Protein 5XBU (pdb70)

Nearest PDB structures (foldseek):
  5xc9-assembly1_A  TM=1.004E+00  e=2.467E-42  Pomacea maculata
  5xca-assembly1_A  TM=1.005E+00  e=3.486E-41  Pomacea maculata
  1wc2-assembly1_A  TM=9.220E-01  e=8.526E-22  Mytilus edulis
  3x2p-assembly1_A  TM=7.263E-01  e=2.695E-06  Phanerodontia chrysosporium
  3x2l-assembly1_A  TM=6.653E-01  e=7.635E-07  Phanerodontia chrysosporium

Structure (mmCIF, N/CA/C/O backbone):
data_5XBU
#
_entry.id   5XBU
#
_cell.length_a   34.176
_cell.length_b   46.637
_cell.length_c   92.193
_cell.angle_alpha   90.00
_cell.angle_beta   90.00
_cell.angle_gamma   90.00
#
_symmetry.space_group_name_H-M   'P 21 21 21'
#
loop_
_entity.id
_entity.type
_entity.pdbx_description
1 polymer Endo-beta-1,4-glucanase
2 water water
#
loop_
_atom_site.group_PDB
_atom_site.id
_atom_site.type_symbol
_atom_site.label_atom_id
_atom_site.label_alt_id
_atom_site.label_comp_id
_atom_site.label_asym_id
_atom_site.label_entity_id
_atom_site.label_seq_id
_atom_site.pdbx_PDB_ins_code
_atom_site.Cartn_x
_atom_site.Cartn_y
_atom_site.Cartn_z
_atom_site.occupancy
_atom_site.B_iso_or_equiv
_atom_site.auth_seq_id
_atom_site.auth_comp_id
_atom_site.auth_asym_id
_atom_site.auth_atom_id
_atom_site.pdbx_PDB_model_num
ATOM 1 N N A ARG A 1 5 ? 6.666 24.985 24.039 0.64 26.40 0 ARG A N 1
ATOM 2 N N B ARG A 1 5 ? 6.355 25.186 23.755 0.36 24.44 0 ARG A N 1
ATOM 3 C CA A ARG A 1 5 ? 7.305 24.504 22.816 0.64 25.88 0 ARG A CA 1
ATOM 4 C CA B ARG A 1 5 ? 7.332 24.500 22.914 0.36 24.06 0 ARG A CA 1
ATOM 5 C C A ARG A 1 5 ? 7.911 23.112 2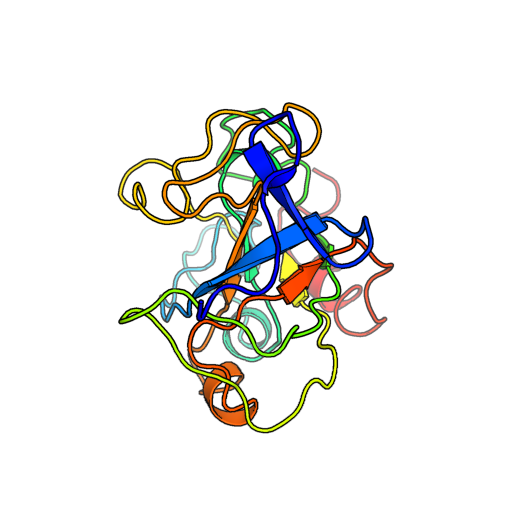3.032 0.64 23.02 0 ARG A C 1
ATOM 6 C C B ARG A 1 5 ? 7.729 23.132 23.469 0.36 22.10 0 ARG A C 1
ATOM 7 O O A ARG A 1 5 ? 9.116 22.957 23.235 0.64 23.34 0 ARG A O 1
ATOM 8 O O B ARG A 1 5 ? 8.617 23.014 24.318 0.36 22.32 0 ARG A O 1
ATOM 23 N N . ALA A 1 6 ? 7.056 22.088 22.993 1.00 20.02 1 ALA A N 1
ATOM 24 C CA . ALA A 1 6 ? 7.503 20.731 23.271 1.00 17.08 1 ALA A CA 1
ATOM 25 C C . ALA A 1 6 ? 8.265 20.137 22.105 1.00 13.82 1 ALA A C 1
ATOM 26 O O . ALA A 1 6 ? 9.152 19.306 22.330 1.00 13.69 1 ALA A O 1
ATOM 28 N N . GLN A 1 7 ? 7.916 20.521 20.872 1.00 12.46 2 GLN A N 1
ATOM 29 C CA . GLN A 1 7 ? 8.643 20.082 19.694 1.00 12.16 2 GLN A CA 1
ATOM 30 C C . GLN A 1 7 ? 9.873 20.963 19.530 1.00 12.53 2 GLN A C 1
ATOM 31 O O . GLN A 1 7 ? 9.767 22.186 19.434 1.00 14.30 2 GLN A O 1
ATOM 37 N N . LEU A 1 8 ? 11.039 20.345 19.546 1.00 11.87 3 LEU A N 1
ATOM 38 C CA . LEU A 1 8 ? 12.296 21.060 19.518 1.00 11.97 3 LEU A CA 1
A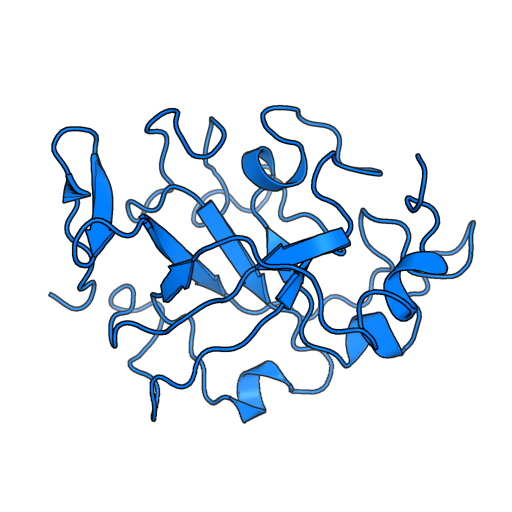TOM 39 C C . LEU A 1 8 ? 12.867 21.207 18.122 1.00 11.38 3 LEU A C 1
ATOM 40 O O . LEU A 1 8 ? 13.802 21.989 17.932 1.00 13.01 3 LEU A O 1
ATOM 45 N N . CYS A 1 9 ? 12.349 20.471 17.142 1.00 10.25 4 CYS A N 1
ATOM 46 C CA . CYS A 1 9 ? 12.765 20.640 15.757 1.00 10.45 4 CYS A CA 1
ATOM 47 C C . CYS A 1 9 ? 11.962 21.774 15.128 1.00 11.49 4 CYS A C 1
ATOM 48 O O . CYS A 1 9 ? 10.751 21.648 14.933 1.00 13.20 4 CYS A O 1
ATOM 51 N N A GLN A 1 10 ? 12.631 22.841 14.762 0.48 12.51 5 GLN A N 1
ATOM 52 N N B GLN A 1 10 ? 12.635 22.842 14.730 0.52 12.15 5 GLN A N 1
ATOM 53 C CA A GLN A 1 10 ? 11.830 23.921 14.195 0.48 13.25 5 GLN A CA 1
ATOM 54 C CA B GLN A 1 10 ? 11.975 24.019 14.150 0.52 12.47 5 GLN A CA 1
ATOM 55 C C A GLN A 1 10 ? 11.608 23.741 12.699 0.48 12.39 5 GLN A C 1
ATOM 56 C C B GLN A 1 10 ? 11.644 23.789 12.675 0.52 12.02 5 GLN A C 1
ATOM 57 O O A GLN A 1 10 ? 12.480 23.234 11.984 0.48 12.43 5 GLN A O 1
ATOM 58 O O B GLN A 1 10 ? 12.486 23.287 11.928 0.52 12.07 5 GLN A O 1
ATOM 69 N N . PRO A 1 11 ? 10.439 24.157 12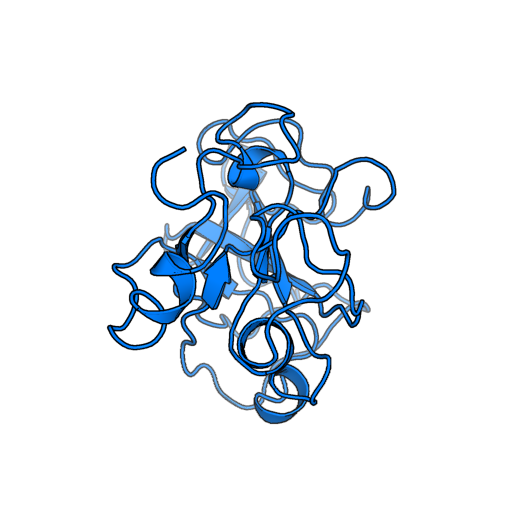.215 1.00 12.38 6 PRO A N 1
ATOM 70 C CA . PRO A 1 11 ? 10.175 24.101 10.782 1.00 13.12 6 PRO A CA 1
ATOM 71 C C . PRO A 1 11 ? 11.113 25.025 10.023 1.00 12.90 6 PRO A C 1
ATOM 72 O O . PRO A 1 11 ? 11.302 26.187 10.391 1.00 13.72 6 PRO A O 1
ATOM 76 N N . ASP A 1 12 ? 11.653 24.517 8.918 1.00 12.41 7 ASP A N 1
ATOM 77 C CA . ASP A 1 12 ? 12.428 25.330 7.998 1.00 12.97 7 ASP A CA 1
ATOM 78 C C . ASP A 1 12 ? 11.493 26.141 7.101 1.00 13.47 7 ASP A C 1
ATOM 79 O O . ASP A 1 12 ? 10.271 26.123 7.264 1.00 14.42 7 ASP A O 1
ATOM 84 N N . ALA A 1 13 ? 12.068 26.840 6.120 1.00 14.78 8 ALA A N 1
ATOM 85 C CA . ALA A 1 13 ? 11.273 27.685 5.229 1.00 16.32 8 ALA A CA 1
ATOM 86 C C . ALA A 1 13 ? 10.263 26.891 4.423 1.00 16.71 8 ALA A C 1
ATOM 87 O O . ALA A 1 13 ? 9.277 27.453 3.937 1.00 18.65 8 ALA A O 1
ATOM 89 N N . HIS A 1 14 ? 10.491 25.591 4.272 1.00 15.46 9 HIS A N 1
ATOM 90 C CA . HIS A 1 14 ? 9.624 24.713 3.498 1.00 16.05 9 HIS A CA 1
ATOM 91 C C . HIS A 1 14 ? 8.699 23.906 4.385 1.00 14.37 9 HIS A C 1
ATOM 92 O O . HIS A 1 14 ? 8.005 23.022 3.890 1.00 14.90 9 HIS A O 1
ATOM 99 N N . GLY A 1 15 ? 8.699 24.184 5.694 1.00 13.20 10 GLY A N 1
ATOM 100 C CA . GLY A 1 15 ? 7.843 23.513 6.638 1.00 12.64 10 GLY A CA 1
ATOM 101 C C . GLY A 1 15 ? 8.396 22.243 7.244 1.00 11.20 10 GLY A C 1
ATOM 102 O O . GLY A 1 15 ? 7.715 21.629 8.062 1.00 11.87 10 GLY A O 1
ATOM 103 N N . VAL A 1 16 ? 9.602 21.842 6.885 1.00 10.33 11 VAL A N 1
ATOM 104 C CA . VAL A 1 16 ? 10.159 20.574 7.347 1.00 9.54 11 VAL A CA 1
ATOM 105 C C . VAL A 1 16 ? 10.867 20.819 8.680 1.00 9.20 11 VAL A C 1
ATOM 106 O O . VAL A 1 16 ? 11.781 21.643 8.768 1.00 9.74 11 VAL A O 1
ATOM 110 N N . ARG A 1 17 ? 10.476 20.076 9.709 1.00 9.04 12 ARG A N 1
ATOM 111 C CA . ARG A 1 17 ? 11.117 20.230 11.007 1.00 9.25 12 ARG A CA 1
ATOM 112 C C . ARG A 1 17 ? 12.505 19.614 11.002 1.00 9.27 12 ARG A C 1
ATOM 113 O O . ARG A 1 17 ? 12.694 18.464 10.572 1.00 9.48 12 ARG A O 1
ATOM 121 N N . ARG A 1 18 ? 13.476 20.396 11.478 1.00 9.37 13 ARG A N 1
ATOM 122 C CA . ARG A 1 18 ? 14.876 20.009 11.493 1.00 9.97 13 ARG A CA 1
ATOM 123 C C . ARG A 1 18 ? 15.498 20.386 12.823 1.00 10.01 13 ARG A C 1
ATOM 124 O O . ARG A 1 18 ? 14.979 21.224 13.554 1.00 10.99 13 ARG A O 1
ATOM 132 N N . PHE A 1 19 ? 16.660 19.807 13.100 1.00 10.39 14 PHE A N 1
ATOM 133 C CA . PHE A 1 19 ? 17.346 20.035 14.372 1.00 11.35 14 PHE A CA 1
ATOM 134 C C . PHE A 1 19 ? 18.826 20.049 14.067 1.00 13.70 14 PHE A C 1
ATOM 135 O O . PHE A 1 19 ? 19.369 19.020 13.673 1.00 14.26 14 PHE A O 1
ATOM 143 N N A ASN A 1 20 ? 19.409 21.247 14.200 0.34 14.48 15 ASN A N 1
ATOM 144 N N B ASN A 1 20 ? 19.521 21.160 14.302 0.66 15.73 15 ASN A N 1
ATOM 145 C CA A ASN A 1 20 ? 20.717 21.631 13.667 0.34 15.10 15 ASN A CA 1
ATOM 146 C CA B ASN A 1 20 ? 20.984 21.150 14.148 0.66 17.45 15 ASN A CA 1
ATOM 147 C C A ASN A 1 20 ? 20.937 21.134 12.244 0.34 14.90 15 ASN A C 1
ATOM 148 C C B ASN A 1 20 ? 21.413 20.591 12.787 0.66 17.28 15 ASN A C 1
ATOM 149 O O A ASN A 1 20 ? 21.988 20.586 11.913 0.34 15.43 15 ASN A O 1
ATOM 150 O O B ASN A 1 20 ? 22.362 19.813 12.676 0.66 18.08 15 ASN A O 1
ATOM 159 N N A GLY A 1 21 ? 19.929 21.340 11.394 0.34 14.22 16 GLY A N 1
ATOM 160 N N B GLY A 1 21 ? 20.685 20.973 11.741 0.66 16.39 16 GLY A N 1
ATOM 161 C CA A GLY A 1 21 ? 19.989 20.946 10.008 0.34 13.52 16 GLY A CA 1
ATOM 162 C CA B GLY A 1 21 ? 21.013 20.595 10.376 0.66 15.78 16 GLY A CA 1
ATOM 163 C C A GLY A 1 21 ? 19.572 19.511 9.752 0.34 12.94 16 GLY A C 1
ATOM 164 C C B GLY A 1 21 ? 20.456 19.269 9.917 0.66 15.20 16 GLY A C 1
ATOM 165 O O A GLY A 1 21 ? 19.114 19.203 8.645 0.34 13.04 16 GLY A O 1
ATOM 166 O O B GLY A 1 21 ? 20.571 18.949 8.723 0.66 15.86 16 GLY A O 1
ATOM 167 N N A ARG A 1 22 ? 19.740 18.623 10.744 0.34 12.38 17 ARG A N 1
ATOM 168 N N B ARG A 1 22 ? 19.827 18.507 10.812 0.66 14.13 17 ARG A N 1
ATOM 169 C CA A ARG A 1 22 ? 19.375 17.218 10.571 0.34 12.19 17 ARG A CA 1
ATOM 170 C CA B ARG A 1 22 ? 19.387 17.149 10.549 0.66 13.25 17 ARG A CA 1
ATOM 171 C C A ARG A 1 22 ? 17.855 17.104 10.469 0.34 10.94 17 ARG A C 1
ATOM 172 C C B ARG A 1 22 ? 17.868 17.079 10.470 0.66 11.18 17 ARG A C 1
ATOM 173 O O A ARG A 1 22 ? 17.138 17.820 11.171 0.34 10.97 17 ARG A O 1
ATOM 174 O O B ARG A 1 22 ? 17.168 17.796 11.184 0.66 11.13 17 ARG A O 1
ATOM 189 N N . PRO A 1 23 ? 17.322 16.229 9.610 1.00 10.13 18 PRO A N 1
ATOM 190 C CA . PRO A 1 23 ? 15.871 16.099 9.541 1.00 9.48 18 PRO A CA 1
ATOM 191 C C . PRO A 1 23 ? 15.337 15.367 10.766 1.00 8.71 18 PRO A C 1
ATOM 192 O O . PRO A 1 23 ? 15.944 14.417 11.262 1.00 9.14 18 PRO A O 1
ATOM 196 N N . CYS A 1 24 ? 14.170 15.812 11.222 1.00 8.91 19 CYS A N 1
ATOM 197 C CA . CYS A 1 24 ? 13.489 15.133 12.300 1.00 9.01 19 CYS A CA 1
ATOM 198 C C . CYS A 1 24 ? 12.407 14.189 11.795 1.00 8.75 19 CYS A C 1
ATOM 199 O O . CYS A 1 24 ? 11.899 14.316 10.682 1.00 9.32 19 CYS A O 1
ATOM 202 N N . ALA A 1 25 ? 12.047 13.259 12.664 1.00 8.73 20 ALA A N 1
ATOM 203 C CA . ALA A 1 25 ? 10.948 12.345 12.456 1.00 8.61 20 ALA A CA 1
ATOM 204 C C . ALA A 1 25 ? 10.120 12.297 13.722 1.00 8.63 20 ALA A C 1
ATOM 205 O O . ALA A 1 25 ? 10.646 12.444 14.837 1.00 9.11 20 ALA A O 1
ATOM 207 N N . SER A 1 26 ? 8.827 12.075 13.545 1.00 8.70 21 SER A N 1
ATOM 208 C CA . SER A 1 26 ? 7.983 11.654 14.648 1.00 9.02 21 SER A CA 1
ATOM 209 C C . SER A 1 26 ? 8.027 10.139 14.781 1.00 8.88 21 SER A C 1
ATOM 210 O O . SER A 1 26 ? 8.400 9.416 13.848 1.00 8.72 21 SER A O 1
ATOM 213 N N . THR A 1 27 ? 7.658 9.666 15.975 1.00 8.77 22 THR A N 1
ATOM 214 C CA . THR A 1 27 ? 7.579 8.250 16.252 1.00 9.04 22 THR A CA 1
ATOM 215 C C . THR A 1 27 ? 6.315 7.952 17.043 1.00 9.41 22 THR A C 1
ATOM 216 O O . THR A 1 27 ? 5.819 8.778 17.801 1.00 10.16 22 THR A O 1
ATOM 220 N N . THR A 1 28 ? 5.827 6.719 16.877 1.00 9.43 23 THR A N 1
ATOM 221 C CA . THR A 1 28 ? 4.797 6.117 17.715 1.00 10.30 23 THR A CA 1
ATOM 222 C C . THR A 1 28 ? 5.215 4.671 17.963 1.00 10.98 23 THR A C 1
ATOM 223 O O . THR A 1 28 ? 6.259 4.216 17.478 1.00 11.35 23 THR A O 1
ATOM 227 N N A ARG A 1 29 ? 4.399 3.947 18.730 0.34 12.01 24 ARG A N 1
ATOM 228 N N B ARG A 1 29 ? 4.398 3.926 18.692 0.66 12.64 24 ARG A N 1
ATOM 229 C CA A ARG A 1 29 ? 4.531 2.511 18.924 0.34 12.89 24 ARG A CA 1
ATOM 230 C CA B ARG A 1 29 ? 4.618 2.500 18.850 0.66 14.25 24 ARG A CA 1
ATOM 231 C C A ARG A 1 29 ? 3.348 1.811 18.281 0.34 13.09 24 ARG A C 1
ATOM 232 C C B ARG A 1 29 ? 3.364 1.766 18.413 0.66 13.66 24 ARG A C 1
ATOM 233 O O A ARG A 1 29 ? 2.267 2.393 18.120 0.34 13.26 24 ARG A O 1
ATOM 234 O O B ARG A 1 29 ? 2.255 2.310 18.484 0.66 13.76 24 ARG A O 1
ATOM 249 N N . TYR A 1 30 ? 3.556 0.542 17.932 1.00 13.44 25 TYR A N 1
ATOM 250 C CA . TYR A 1 30 ? 2.447 -0.262 17.472 1.00 14.28 25 TYR A CA 1
ATOM 251 C C . TYR A 1 30 ? 2.675 -1.702 17.829 1.00 15.86 25 TYR A C 1
ATOM 252 O O . TYR A 1 30 ? 3.805 -2.139 18.076 1.00 16.10 25 TYR A O 1
ATOM 261 N N A VAL A 1 31 ? 1.608 -2.474 17.875 0.34 17.06 26 VAL A N 1
ATOM 262 N N B VAL A 1 31 ? 1.548 -2.411 17.764 0.66 17.26 26 VAL A N 1
ATOM 263 C CA A VAL A 1 31 ? 1.798 -3.748 18.536 0.34 18.84 26 VAL A CA 1
ATOM 264 C CA B VAL A 1 31 ? 1.405 -3.835 17.959 0.66 19.56 26 VAL A CA 1
ATOM 265 C C A VAL A 1 31 ? 1.100 -4.871 17.771 0.34 20.25 26 VAL A C 1
ATOM 266 C C B VAL A 1 31 ? 0.262 -4.310 17.058 0.66 21.17 26 VAL A C 1
ATOM 267 O O A VAL A 1 31 ? 0.805 -5.943 18.318 0.34 20.56 26 VAL A O 1
ATOM 268 O O B VAL A 1 31 ? -0.772 -3.643 16.953 0.66 21.91 26 VAL A O 1
ATOM 275 N N A ASP A 1 32 ? 0.908 -4.659 16.468 0.34 21.26 27 ASP A N 1
ATOM 276 N N B ASP A 1 32 ? 0.440 -5.454 16.381 0.66 21.74 27 ASP A N 1
ATOM 277 C CA A ASP A 1 32 ? 0.234 -5.659 15.657 0.34 22.10 27 ASP A CA 1
ATOM 278 C CA B ASP A 1 32 ? -0.655 -6.023 15.580 0.66 22.28 27 ASP A CA 1
ATOM 279 C C A ASP A 1 32 ? 1.190 -6.770 15.229 0.34 21.84 27 ASP A C 1
ATOM 280 C C B ASP A 1 32 ? -0.442 -7.486 15.202 0.66 21.45 27 ASP A C 1
ATOM 281 O O A ASP A 1 32 ? 2.300 -6.524 14.745 0.34 22.14 27 ASP A O 1
ATOM 282 O O B ASP A 1 32 ? -1.341 -8.134 14.658 0.66 20.81 27 ASP A O 1
ATOM 291 N N . GLY A 1 33 ? 0.751 -7.988 15.495 1.00 21.18 28 GLY A N 1
ATOM 292 C CA . GLY A 1 33 ? 1.289 -9.301 15.201 1.00 20.70 28 GLY A CA 1
ATOM 293 C C . GLY A 1 33 ? 1.252 -9.802 13.775 1.00 20.42 28 GLY A C 1
ATOM 294 O O . GLY A 1 33 ? 1.379 -11.010 13.566 1.00 20.27 28 GLY A O 1
ATOM 295 N N . HIS A 1 34 ? 1.094 -8.921 12.791 1.00 20.45 29 HIS A N 1
ATOM 296 C CA . HIS A 1 34 ? 1.107 -9.344 11.396 1.00 21.28 29 HIS A CA 1
ATOM 297 C C . HIS A 1 34 ? 2.531 -9.653 10.955 1.00 19.18 29 HIS A C 1
ATOM 298 O O . HIS A 1 34 ? 3.509 -9.140 11.509 1.00 19.48 29 HIS A O 1
ATOM 305 N N . LYS A 1 35 ? 2.643 -10.435 9.877 1.00 17.23 30 LYS A N 1
ATOM 306 C CA . LYS A 1 35 ? 3.952 -10.665 9.280 1.00 15.50 30 LYS A CA 1
ATOM 307 C C . LYS A 1 35 ? 4.569 -9.356 8.811 1.00 14.64 30 LYS A C 1
ATOM 308 O O . LYS A 1 35 ? 5.740 -9.072 9.088 1.00 14.92 30 LYS A O 1
ATOM 314 N N . GLY A 1 36 ? 3.793 -8.550 8.105 1.00 13.95 31 GLY A N 1
ATOM 315 C CA . GLY A 1 36 ? 4.241 -7.239 7.681 1.00 13.34 31 GLY A CA 1
ATOM 316 C C . GLY A 1 36 ? 4.614 -7.178 6.205 1.00 12.41 31 GLY A C 1
ATOM 317 O O . GLY A 1 36 ? 4.749 -8.181 5.496 1.00 12.74 31 GLY A O 1
ATOM 318 N N . ALA A 1 37 ? 4.823 -5.943 5.776 1.00 11.58 32 ALA A N 1
ATOM 319 C CA . ALA A 1 37 ? 4.896 -5.577 4.376 1.00 11.42 32 ALA A CA 1
ATOM 320 C C . ALA A 1 37 ? 6.208 -5.941 3.711 1.00 10.81 32 ALA A C 1
ATOM 321 O O . ALA A 1 37 ? 6.308 -5.792 2.486 1.00 11.96 32 ALA A O 1
ATOM 323 N N . CYS A 1 38 ? 7.212 -6.396 4.469 1.00 10.23 33 CYS A N 1
ATOM 324 C CA . CYS A 1 38 ? 8.466 -6.830 3.891 1.00 10.26 33 CYS A CA 1
ATOM 325 C C . CYS A 1 38 ? 8.590 -8.348 3.881 1.00 10.27 33 CYS A C 1
ATOM 326 O O . CYS A 1 38 ? 9.647 -8.869 3.505 1.00 10.32 33 CYS A O 1
ATOM 329 N N . GLY A 1 39 ? 7.524 -9.062 4.223 1.00 10.70 34 GLY A N 1
ATOM 330 C CA . GLY A 1 39 ? 7.563 -10.507 4.132 1.00 11.34 34 GLY A CA 1
ATOM 331 C C . GLY A 1 39 ? 8.467 -11.178 5.145 1.00 10.79 34 GLY A C 1
ATOM 332 O O . GLY A 1 39 ? 8.996 -12.264 4.876 1.00 11.29 34 GLY A O 1
ATOM 333 N N . CYS A 1 40 ? 8.615 -10.585 6.329 1.00 10.63 35 CYS A N 1
ATOM 334 C CA . CYS A 1 40 ? 9.504 -11.123 7.357 1.00 10.82 35 CYS A CA 1
ATOM 335 C C . CYS A 1 40 ? 8.794 -12.175 8.212 1.00 11.28 35 CYS A C 1
ATOM 336 O O . CYS A 1 40 ? 8.571 -12.017 9.415 1.00 11.50 35 CYS A O 1
ATOM 339 N N . GLY A 1 41 ? 8.453 -13.264 7.529 1.00 11.96 36 GLY A N 1
ATOM 340 C CA . GLY A 1 41 ? 7.904 -14.473 8.123 1.00 12.79 36 GLY A CA 1
ATOM 341 C C . GLY A 1 41 ? 7.809 -15.521 7.032 1.00 13.36 36 GLY A C 1
ATOM 342 O O . GLY A 1 41 ? 8.146 -15.280 5.874 1.00 13.31 36 GLY A O 1
ATOM 343 N N A GLN A 1 42 ? 7.216 -16.647 7.423 0.43 14.25 37 GLN A N 1
ATOM 344 N N B GLN A 1 42 ? 7.460 -16.742 7.407 0.57 14.40 37 GLN A N 1
ATOM 345 C CA A GLN A 1 42 ? 6.984 -17.768 6.522 0.43 14.80 37 GLN A CA 1
ATOM 346 C CA B GLN A 1 42 ? 7.464 -17.790 6.392 0.57 14.98 37 GLN A CA 1
ATOM 347 C C A GLN A 1 42 ? 6.199 -17.333 5.287 0.43 16.03 37 GLN A C 1
ATOM 348 C C B GLN A 1 42 ? 6.474 -17.445 5.280 0.57 16.27 37 GLN A C 1
ATOM 349 O O A GLN A 1 42 ? 5.135 -16.715 5.390 0.43 16.02 37 GLN A O 1
ATOM 350 O O B GLN A 1 42 ? 5.412 -16.869 5.521 0.57 16.46 37 GLN A O 1
ATOM 361 N N A LYS A 1 43 ? 6.718 -17.689 4.114 0.43 17.44 38 LYS A N 1
ATOM 362 N N B LYS A 1 43 ? 6.829 -17.804 4.053 0.57 17.34 38 LYS A N 1
ATOM 363 C CA A LYS A 1 43 ? 6.048 -17.362 2.863 0.43 19.43 38 LYS A CA 1
ATOM 364 C CA B LYS A 1 43 ? 6.025 -17.425 2.899 0.57 19.13 38 LYS A CA 1
ATOM 365 C C A LYS A 1 43 ? 4.660 -17.985 2.837 0.43 20.71 38 LYS A C 1
ATOM 366 C C B LYS A 1 43 ? 4.604 -17.955 3.018 0.57 20.41 38 LYS A C 1
ATOM 367 O O A LYS A 1 43 ? 4.504 -19.177 3.100 0.43 20.92 38 LYS A O 1
ATOM 368 O O B LYS A 1 43 ? 4.367 -19.034 3.561 0.57 20.29 38 LYS A O 1
ATOM 379 N N . GLY A 1 44 ? 3.648 -17.169 2.525 1.00 21.67 39 GLY A N 1
ATOM 380 C CA . GLY A 1 44 ? 2.277 -17.631 2.417 1.00 23.55 39 GLY A CA 1
ATOM 381 C C . GLY A 1 44 ? 1.456 -17.558 3.689 1.00 24.74 39 GLY A C 1
ATOM 382 O O . GLY A 1 44 ? 0.232 -17.760 3.629 1.00 25.91 39 GLY A O 1
ATOM 383 N N A SER A 1 45 ? 2.089 -17.288 4.821 0.61 24.60 40 SER A N 1
ATOM 384 N N B SER A 1 45 ? 2.065 -17.289 4.845 0.39 24.66 40 SER A N 1
ATOM 385 C CA A SER A 1 45 ? 1.416 -17.123 6.096 0.61 24.30 40 SER A CA 1
ATOM 386 C CA B SER A 1 45 ? 1.359 -17.239 6.124 0.39 24.41 40 SER A CA 1
ATOM 387 C C A SER A 1 45 ? 1.292 -15.643 6.430 0.61 23.62 40 SER A C 1
ATOM 388 C C B SER A 1 45 ? 1.591 -15.890 6.798 0.39 23.78 40 SER A C 1
ATOM 389 O O A SER A 1 45 ? 1.850 -14.765 5.769 0.61 23.39 40 SER A O 1
ATOM 390 O O B SER A 1 45 ? 2.689 -15.331 6.713 0.39 23.71 40 SER A O 1
ATOM 395 N N . ASP A 1 46 ? 0.556 -15.372 7.491 1.00 23.18 41 ASP A N 1
ATOM 396 C CA . ASP A 1 46 ? 0.628 -14.085 8.179 1.00 23.30 41 ASP A CA 1
ATOM 397 C C . ASP A 1 46 ? 1.335 -14.216 9.528 1.00 22.39 41 ASP A C 1
ATOM 398 O O . ASP A 1 46 ? 0.922 -13.628 10.531 1.00 23.39 41 ASP A O 1
ATOM 403 N N . THR A 1 47 ? 2.417 -14.992 9.568 1.00 20.89 42 THR A N 1
ATOM 404 C CA . THR A 1 47 ? 3.116 -15.278 10.817 1.00 19.99 42 THR A CA 1
ATOM 405 C C . THR A 1 47 ? 4.501 -14.662 10.769 1.00 18.17 42 THR A C 1
ATOM 406 O O . THR A 1 47 ? 5.343 -15.111 9.969 1.00 17.79 42 THR A O 1
ATOM 410 N N . PRO A 1 48 ? 4.773 -13.603 11.531 1.00 17.23 43 PRO A N 1
ATOM 411 C CA . PRO A 1 48 ? 6.120 -13.035 11.519 1.00 15.97 43 PRO A CA 1
ATOM 412 C C . PRO A 1 48 ? 7.108 -13.994 12.139 1.00 14.34 43 PRO A C 1
ATOM 413 O O . PRO A 1 48 ? 6.781 -14.751 13.054 1.00 15.28 43 PRO A O 1
ATOM 417 N N . PHE A 1 49 ? 8.343 -13.922 11.689 1.00 12.68 44 PHE A N 1
ATOM 418 C CA . PHE A 1 49 ? 9.409 -14.533 12.461 1.00 12.30 44 PHE A CA 1
ATOM 419 C C . PHE A 1 49 ? 9.446 -13.901 13.848 1.00 12.07 44 PHE A C 1
ATOM 420 O O . PHE A 1 49 ? 9.233 -12.686 13.981 1.00 11.98 44 PHE A O 1
ATOM 428 N N . PRO A 1 50 ? 9.741 -14.679 14.891 1.00 12.74 45 PRO A N 1
ATOM 429 C CA . PRO A 1 50 ? 9.815 -14.085 16.231 1.00 12.72 45 PRO A CA 1
ATOM 430 C C . PRO A 1 50 ? 10.709 -12.863 16.296 1.00 11.50 45 PRO A C 1
ATOM 431 O O . PRO A 1 50 ? 10.365 -11.893 16.989 1.00 11.66 45 PRO A O 1
ATOM 435 N N . TRP A 1 51 ? 11.859 -12.873 15.614 1.00 11.07 46 TRP A N 1
ATOM 436 C CA . TRP A 1 51 ? 12.732 -11.705 15.696 1.00 10.68 46 TRP A CA 1
ATOM 437 C C . TRP A 1 51 ? 12.031 -10.431 15.242 1.00 10.42 46 TRP A C 1
ATOM 438 O O . TRP A 1 51 ? 12.372 -9.332 15.706 1.00 10.82 46 TRP A O 1
ATOM 449 N N . ASN A 1 52 ? 11.090 -10.546 14.309 1.00 10.15 47 ASN A N 1
ATOM 450 C CA . ASN A 1 52 ? 10.373 -9.386 13.780 1.00 10.40 47 ASN A CA 1
ATOM 451 C C . ASN A 1 52 ? 9.272 -8.883 14.716 1.00 10.46 47 ASN A C 1
ATOM 452 O O . ASN A 1 52 ? 8.703 -7.813 14.485 1.00 11.29 47 ASN A O 1
ATOM 457 N N . LEU A 1 53 ? 9.004 -9.597 15.803 1.00 10.75 48 LEU A N 1
ATOM 458 C CA . LEU A 1 53 ? 8.199 -9.104 16.910 1.00 11.34 48 LEU A CA 1
ATOM 459 C C . LEU A 1 53 ? 9.041 -8.615 18.076 1.00 10.87 48 LEU A C 1
ATOM 460 O O . LEU A 1 53 ? 8.532 -7.870 18.918 1.00 11.83 48 LEU A O 1
ATOM 465 N N . GLN A 1 54 ? 10.310 -9.027 18.147 1.00 10.73 49 GLN A N 1
ATOM 466 C CA . GLN A 1 54 ? 11.147 -8.832 19.330 1.00 10.95 49 GLN A CA 1
ATOM 467 C C . GLN A 1 54 ? 12.167 -7.707 19.201 1.00 10.85 49 GLN A C 1
ATOM 468 O O . GLN A 1 54 ? 12.553 -7.115 20.225 1.00 11.25 49 GLN A O 1
ATOM 474 N N . LYS A 1 55 ? 12.677 -7.478 18.001 1.00 10.31 50 LYS A N 1
ATOM 475 C CA . LYS A 1 55 ? 13.827 -6.606 17.784 1.00 10.42 50 LYS A CA 1
ATOM 476 C C . LYS A 1 55 ? 13.393 -5.179 17.507 1.00 10.02 50 LYS A C 1
ATOM 477 O O . LYS A 1 55 ? 12.206 -4.866 17.541 1.00 10.56 50 LYS A O 1
ATOM 483 N N . HIS A 1 56 ? 14.381 -4.305 17.284 1.00 10.38 51 HIS A N 1
ATOM 484 C CA . HIS A 1 56 ? 14.136 -2.908 16.952 1.00 10.36 51 HIS A CA 1
ATOM 485 C C . HIS A 1 56 ? 13.814 -2.837 15.459 1.00 9.55 51 HIS A C 1
ATOM 486 O O . HIS A 1 56 ? 14.702 -2.692 14.611 1.00 9.96 51 HIS A O 1
ATOM 493 N N . VAL A 1 57 ? 12.524 -2.959 15.173 1.00 9.43 52 VAL A N 1
ATOM 494 C CA . VAL A 1 57 ? 12.012 -2.921 13.815 1.00 9.16 52 VAL A CA 1
ATOM 495 C C . VAL A 1 57 ? 10.902 -1.874 13.741 1.00 9.03 52 VAL A C 1
ATOM 496 O O . VAL A 1 57 ? 10.266 -1.511 14.744 1.00 9.54 52 VAL A O 1
ATOM 500 N N . THR A 1 58 ? 10.694 -1.367 12.532 1.00 8.78 53 THR A N 1
ATOM 501 C CA . THR A 1 58 ? 9.803 -0.254 12.314 1.00 8.68 53 THR A CA 1
ATOM 502 C C . THR A 1 58 ? 8.957 -0.434 11.052 1.00 8.58 53 THR A C 1
ATOM 503 O O . THR A 1 58 ? 9.352 -1.086 10.079 1.00 8.86 53 THR A O 1
ATOM 507 N N . ALA A 1 59 ? 7.807 0.235 11.096 1.00 8.56 54 ALA A N 1
ATOM 508 C CA . ALA A 1 59 ? 6.919 0.497 9.968 1.00 8.53 54 ALA A CA 1
ATOM 509 C C . ALA A 1 59 ? 6.960 1.996 9.694 1.00 8.19 54 ALA A C 1
ATOM 510 O O . ALA A 1 59 ? 6.272 2.769 10.376 1.00 8.73 54 ALA A O 1
ATOM 512 N N . PRO A 1 60 ? 7.740 2.451 8.716 1.00 8.13 55 PRO A N 1
ATOM 513 C CA . PRO A 1 60 ? 7.738 3.875 8.377 1.00 8.35 55 PRO A CA 1
ATOM 514 C C . PRO A 1 60 ? 6.489 4.254 7.611 1.00 8.21 55 PRO A C 1
ATOM 515 O O . PRO A 1 60 ? 5.868 3.438 6.926 1.00 8.69 55 PRO A O 1
ATOM 519 N N . SER A 1 61 ? 6.201 5.544 7.631 1.00 8.20 56 SER A N 1
ATOM 520 C CA . SER A 1 61 ? 5.193 6.109 6.766 1.00 8.39 56 SER A CA 1
ATOM 521 C C . SER A 1 61 ? 5.437 5.705 5.305 1.00 7.88 56 SER A C 1
ATOM 522 O O . SER A 1 61 ? 6.574 5.600 4.829 1.00 8.29 56 SER A O 1
ATOM 525 N N . GLU A 1 62 ? 4.310 5.536 4.613 1.00 8.57 57 GLU A N 1
ATOM 526 C CA . GLU A 1 62 ? 4.257 4.887 3.307 1.00 8.94 57 GLU A CA 1
ATOM 527 C C . GLU A 1 62 ? 5.219 5.471 2.272 1.00 8.91 57 GLU A C 1
ATOM 528 O O . GLU A 1 62 ? 5.874 4.713 1.549 1.00 9.13 57 GLU A O 1
ATOM 534 N N . ARG A 1 63 ? 5.264 6.795 2.123 1.00 8.89 58 ARG A N 1
ATOM 535 C CA . ARG A 1 63 ? 6.068 7.356 1.044 1.00 9.30 58 ARG A CA 1
ATOM 536 C C . ARG A 1 63 ? 7.562 7.172 1.276 1.00 9.34 58 ARG A C 1
ATOM 537 O O . ARG A 1 63 ? 8.311 7.069 0.299 1.00 11.41 58 ARG A O 1
ATOM 545 N N . TYR A 1 64 ? 8.038 7.099 2.521 1.00 8.66 59 TYR A N 1
ATOM 546 C CA . TYR A 1 64 ? 9.414 6.671 2.740 1.00 8.82 59 TYR A CA 1
ATOM 547 C C . TYR A 1 64 ? 9.555 5.175 2.505 1.00 8.93 59 TYR A C 1
ATOM 548 O O . TYR A 1 64 ? 10.493 4.727 1.840 1.00 9.57 59 TYR A O 1
ATOM 557 N N . PHE A 1 65 ? 8.630 4.384 3.063 1.00 8.78 60 PHE A N 1
ATOM 558 C CA . PHE A 1 65 ? 8.663 2.937 2.888 1.00 9.24 60 PHE A CA 1
ATOM 559 C C . PHE A 1 65 ? 8.907 2.530 1.444 1.00 9.07 60 PHE A C 1
ATOM 560 O O . PHE A 1 65 ? 9.711 1.624 1.191 1.00 9.39 60 PHE A O 1
ATOM 568 N N . ASP A 1 66 ? 8.204 3.169 0.507 1.00 9.46 61 ASP A N 1
ATOM 569 C CA . ASP A 1 66 ? 8.328 2.822 -0.908 1.00 10.03 61 ASP A CA 1
ATOM 570 C C . ASP A 1 66 ? 8.980 3.916 -1.731 1.00 10.21 61 ASP A C 1
ATOM 571 O O . ASP A 1 66 ? 8.763 3.972 -2.945 1.00 10.76 61 ASP A O 1
ATOM 576 N N . ASP A 1 67 ? 9.794 4.773 -1.117 1.00 10.50 62 ASP A N 1
ATOM 577 C CA . ASP A 1 67 ? 10.575 5.775 -1.850 1.00 11.46 62 ASP A CA 1
ATOM 578 C C . ASP A 1 67 ? 9.738 6.543 -2.878 1.00 11.51 62 ASP A C 1
ATOM 579 O O . ASP A 1 67 ? 10.095 6.643 -4.056 1.00 12.29 62 ASP A O 1
ATOM 584 N N . GLY A 1 68 ? 8.596 7.071 -2.429 1.00 10.91 63 GLY A N 1
ATOM 585 C CA . GLY A 1 68 ? 7.691 7.852 -3.249 1.00 11.30 63 GLY A CA 1
ATOM 586 C C . GLY A 1 68 ? 6.536 7.084 -3.860 1.00 11.54 63 GLY A C 1
ATOM 587 O O . GLY A 1 68 ? 5.559 7.702 -4.294 1.00 12.34 63 GLY A O 1
ATOM 588 N N . GLY A 1 69 ? 6.635 5.761 -3.901 1.00 11.91 64 GLY A N 1
ATOM 589 C CA . GLY A 1 69 ? 5.585 4.907 -4.414 1.00 12.05 64 GLY A CA 1
ATOM 590 C C 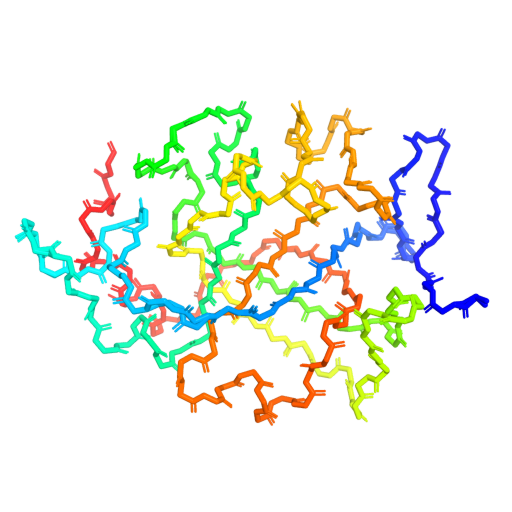. GLY A 1 69 ? 4.508 4.598 -3.386 1.00 11.79 64 GLY A C 1
ATOM 591 O O . GLY A 1 69 ? 4.525 5.097 -2.255 1.00 12.07 64 GLY A O 1
ATOM 592 N N A SER A 1 70 ? 3.559 3.735 -3.804 0.43 12.08 65 SER A N 1
ATOM 593 N N B SER A 1 70 ? 3.552 3.772 -3.818 0.57 12.24 65 SER A N 1
ATOM 594 C CA A SER A 1 70 ? 2.437 3.261 -2.990 0.43 12.62 65 SER A CA 1
ATOM 595 C CA B SER A 1 70 ? 2.419 3.341 -3.015 0.57 13.02 65 SER A CA 1
ATOM 596 C C A SER A 1 70 ? 2.408 1.744 -2.866 0.43 13.36 65 SER A C 1
ATOM 597 C C B SER A 1 70 ? 2.421 1.845 -2.783 0.57 13.24 65 SER A C 1
ATOM 598 O O A SER A 1 70 ? 1.358 1.168 -2.547 0.43 14.15 65 SER A O 1
ATOM 599 O O B SER A 1 70 ? 1.435 1.313 -2.250 0.57 13.74 65 SER A O 1
ATOM 604 N N A ASN A 1 71 ? 3.530 1.085 -3.111 0.43 13.67 66 ASN A N 1
ATOM 605 N N B ASN A 1 71 ? 3.505 1.160 -3.141 0.57 13.45 66 ASN A N 1
ATOM 606 C CA A ASN A 1 71 ? 3.586 -0.366 -3.009 0.43 14.55 66 ASN A CA 1
ATOM 607 C CA B ASN A 1 71 ? 3.566 -0.272 -2.898 0.57 14.40 66 ASN A CA 1
ATOM 608 C C A ASN A 1 71 ? 3.767 -0.767 -1.551 0.43 14.45 66 ASN A C 1
ATOM 609 C C B ASN A 1 71 ? 3.622 -0.555 -1.415 0.57 14.37 66 ASN A C 1
ATOM 610 O O A ASN A 1 71 ? 4.802 -0.460 -0.953 0.43 14.36 66 ASN A O 1
ATOM 611 O O B ASN A 1 71 ? 4.404 0.043 -0.667 0.57 14.32 66 ASN A O 1
ATOM 620 N N . LEU A 1 72 ? 2.772 -1.470 -0.994 1.00 14.64 67 LEU A N 1
ATOM 621 C CA . LEU A 1 72 ? 2.754 -1.897 0.391 1.00 15.76 67 LEU A CA 1
ATOM 622 C C . LEU A 1 72 ? 3.229 -3.334 0.556 1.00 15.96 67 LEU A C 1
ATOM 623 O O . LEU A 1 72 ? 3.021 -3.926 1.610 1.00 17.19 67 LEU A O 1
ATOM 628 N N . TRP A 1 73 ? 3.847 -3.909 -0.464 1.00 15.49 68 TRP A N 1
ATOM 629 C CA . TRP A 1 73 ? 4.503 -5.209 -0.398 1.00 14.92 68 TRP A CA 1
ATOM 630 C C . TRP A 1 73 ? 5.873 -5.034 -1.034 1.00 13.77 68 TRP A C 1
ATOM 631 O O . TRP A 1 73 ? 5.970 -4.566 -2.174 1.00 14.78 68 TRP A O 1
ATOM 642 N N . CYS A 1 74 ? 6.926 -5.345 -0.288 1.00 12.14 69 CYS A N 1
ATOM 643 C CA . CYS A 1 74 ? 8.286 -5.198 -0.788 1.00 11.52 69 CYS A CA 1
ATOM 644 C C . CYS A 1 74 ? 8.536 -3.768 -1.274 1.00 11.44 69 CYS A C 1
ATOM 645 O O . CYS A 1 74 ? 8.997 -3.513 -2.386 1.00 12.32 69 CYS A O 1
ATOM 648 N N . GLY A 1 75 ? 8.248 -2.823 -0.390 1.00 11.23 70 GLY A N 1
ATOM 649 C CA . GLY A 1 75 ? 8.608 -1.449 -0.649 1.00 11.39 70 GLY A CA 1
ATOM 650 C C . GLY A 1 75 ? 10.095 -1.299 -0.869 1.00 10.55 70 GLY A C 1
ATOM 651 O O . GLY A 1 75 ? 10.904 -2.088 -0.360 1.00 10.74 70 GLY A O 1
ATOM 652 N N A LYS A 1 76 ? 10.451 -0.230 -1.577 0.37 10.46 71 LYS A N 1
ATOM 653 N N B LYS A 1 76 ? 10.454 -0.245 -1.602 0.63 10.33 71 LYS A N 1
ATOM 654 C CA A LYS A 1 76 ? 11.838 -0.010 -1.952 0.37 10.92 71 LYS A CA 1
ATOM 655 C CA B LYS A 1 76 ? 11.846 -0.022 -1.942 0.63 11.15 71 LYS A CA 1
ATOM 656 C C A LYS A 1 76 ? 12.773 0.093 -0.755 0.37 10.35 71 LYS A C 1
ATOM 657 C C B LYS A 1 76 ? 12.746 -0.023 -0.722 0.63 10.33 71 LYS A C 1
ATOM 658 O O A LYS A 1 76 ? 13.968 -0.177 -0.891 0.37 10.51 71 LYS A O 1
ATOM 659 O O B LYS A 1 76 ? 13.880 -0.495 -0.797 0.63 10.93 71 LYS A O 1
ATOM 670 N N . ASN A 1 77 ? 12.280 0.541 0.402 1.00 9.66 72 ASN A N 1
ATOM 671 C CA . ASN A 1 77 ? 13.123 0.685 1.576 1.00 9.62 72 ASN A CA 1
ATOM 672 C C . ASN A 1 77 ? 12.959 -0.421 2.609 1.00 9.69 72 ASN A C 1
ATOM 673 O O . ASN A 1 77 ? 13.507 -0.319 3.711 1.00 9.78 72 ASN A O 1
ATOM 678 N N . CYS A 1 78 ? 12.326 -1.537 2.233 1.00 9.78 73 CYS A N 1
ATOM 679 C CA . CYS A 1 78 ? 12.383 -2.727 3.078 1.00 9.92 73 CYS A CA 1
ATOM 680 C C . CYS A 1 78 ? 13.830 -3.094 3.341 1.00 9.75 73 CYS A C 1
ATOM 681 O O . CYS A 1 78 ? 14.662 -3.108 2.431 1.00 10.34 73 CYS A O 1
ATOM 684 N N . GLY A 1 79 ? 14.119 -3.438 4.603 1.00 9.81 74 GLY A N 1
ATOM 685 C CA . GLY A 1 79 ? 15.436 -3.865 4.979 1.00 10.52 74 GLY A CA 1
ATOM 686 C C . GLY A 1 79 ? 16.441 -2.767 5.202 1.00 11.28 74 GLY A C 1
ATOM 687 O O . GLY A 1 79 ? 17.571 -3.059 5.626 1.00 12.63 74 GLY A O 1
ATOM 688 N N . LYS A 1 80 ? 16.076 -1.507 4.977 1.00 10.57 75 LYS A N 1
ATOM 689 C CA . LYS A 1 80 ? 16.958 -0.405 5.365 1.00 10.39 75 LYS A CA 1
ATOM 690 C C . LYS A 1 80 ? 16.947 -0.264 6.871 1.00 9.19 75 LYS A C 1
ATOM 691 O O . LYS A 1 80 ? 15.985 -0.626 7.532 1.00 9.85 75 LYS A O 1
ATOM 697 N N . CYS A 1 81 ? 18.025 0.286 7.407 1.00 9.10 76 CYS A N 1
ATOM 698 C CA . CYS A 1 81 ? 18.086 0.633 8.815 1.00 9.33 76 CYS A CA 1
ATOM 699 C C . CYS A 1 81 ? 18.192 2.143 8.982 1.00 9.51 76 CYS A C 1
ATOM 700 O O . CYS A 1 81 ? 18.804 2.854 8.173 1.00 10.37 76 CYS A O 1
ATOM 703 N N . VAL A 1 82 ? 17.571 2.623 10.052 1.00 9.08 77 VAL A N 1
ATOM 704 C CA . VAL A 1 82 ? 17.566 4.030 10.401 1.00 9.15 77 VAL A CA 1
ATOM 705 C C . VAL A 1 82 ? 18.026 4.173 11.853 1.00 9.23 77 VAL A C 1
ATOM 706 O O . VAL A 1 82 ? 17.586 3.423 12.731 1.00 10.32 77 VAL A O 1
ATOM 710 N N A ARG A 1 83 ? 18.851 5.181 12.103 0.49 9.09 78 ARG A N 1
ATOM 711 N N B ARG A 1 83 ? 18.911 5.132 12.095 0.51 9.16 78 ARG A N 1
ATOM 712 C CA A ARG A 1 83 ? 19.299 5.504 13.449 0.49 9.45 78 ARG A CA 1
ATOM 713 C CA B ARG A 1 83 ? 19.294 5.493 13.451 0.51 9.46 78 ARG A CA 1
ATOM 714 C C A ARG A 1 83 ? 18.502 6.704 13.932 0.49 8.87 78 ARG A C 1
ATOM 715 C C B ARG A 1 83 ? 18.415 6.654 13.866 0.51 8.91 78 ARG A C 1
ATOM 716 O O A ARG A 1 83 ? 18.571 7.794 13.337 0.49 8.79 78 ARG A O 1
ATOM 717 O O B ARG A 1 83 ? 18.329 7.660 13.148 0.51 8.95 78 ARG A O 1
ATOM 732 N N . LEU A 1 84 ? 17.743 6.492 15.000 1.00 8.70 79 LEU A N 1
ATOM 733 C CA . LEU A 1 84 ? 16.845 7.485 15.552 1.00 8.65 79 LEU A CA 1
ATOM 734 C C . LEU A 1 84 ? 17.428 8.003 16.862 1.00 9.14 79 LEU A C 1
ATOM 735 O O . LEU A 1 84 ? 17.704 7.213 17.774 1.00 9.49 79 LEU A O 1
ATOM 740 N N . THR A 1 85 ? 17.645 9.312 16.947 1.00 9.18 80 THR A N 1
ATOM 741 C CA . THR A 1 85 ? 18.239 9.937 18.122 1.00 9.68 80 THR A CA 1
ATOM 742 C C . THR A 1 85 ? 17.247 10.904 18.734 1.00 9.57 80 THR A C 1
ATOM 743 O O . THR A 1 85 ? 16.892 11.899 18.087 1.00 9.45 80 THR A O 1
ATOM 747 N N . PRO A 1 86 ? 16.769 10.667 19.955 1.00 9.74 81 PRO A N 1
ATOM 748 C CA . PRO A 1 86 ? 15.842 11.626 20.562 1.00 10.06 81 PRO A CA 1
ATOM 749 C C . PRO A 1 86 ? 16.455 13.016 20.666 1.00 9.75 81 PRO A C 1
ATOM 750 O O . PRO A 1 86 ? 17.632 13.171 21.002 1.00 10.53 81 PRO A O 1
ATOM 754 N N . THR A 1 87 ? 15.610 14.032 20.455 1.00 10.02 82 THR A N 1
ATOM 755 C CA . THR A 1 87 ? 15.999 15.423 20.684 1.00 10.47 82 THR A CA 1
ATOM 756 C C . THR A 1 87 ? 15.656 15.894 22.100 1.00 10.90 82 THR A C 1
ATOM 757 O O . THR A 1 87 ? 16.141 16.948 22.519 1.00 11.94 82 THR A O 1
ATOM 761 N N . GLY A 1 88 ? 14.787 15.183 22.800 1.00 10.92 83 GLY A N 1
ATOM 762 C CA . GLY A 1 88 ? 14.123 15.683 23.988 1.00 11.88 83 GLY A CA 1
ATOM 763 C C . GLY A 1 88 ? 12.729 16.204 23.743 1.00 12.16 83 GLY A C 1
ATOM 764 O O . GLY A 1 88 ? 12.004 16.502 24.693 1.00 14.34 83 GLY A O 1
ATOM 765 N N . GLY A 1 89 ? 12.362 16.363 22.481 1.00 11.19 84 GLY A N 1
ATOM 766 C CA . GLY A 1 89 ? 11.060 16.860 22.122 1.00 11.54 84 GLY A CA 1
ATOM 767 C C . GLY A 1 89 ? 10.018 15.772 21.984 1.00 10.85 84 GLY A C 1
ATOM 768 O O . GLY A 1 89 ? 10.309 14.574 22.028 1.00 10.74 84 GLY A O 1
ATOM 769 N N . PHE A 1 90 ? 8.789 16.226 21.769 1.00 11.13 85 PHE A N 1
ATOM 770 C CA . PHE A 1 90 ? 7.604 15.400 21.577 1.00 11.29 85 PHE A CA 1
ATOM 771 C C . PHE A 1 90 ? 6.47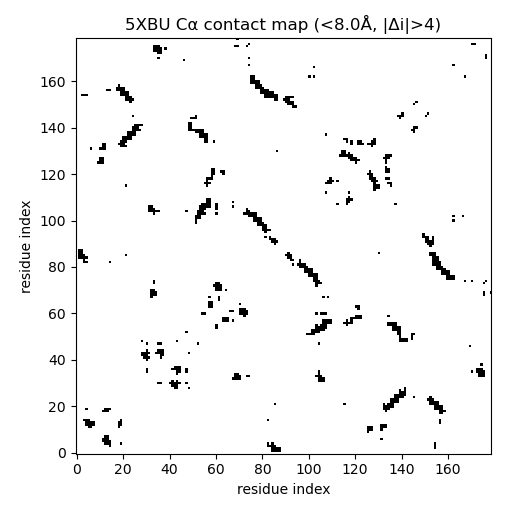5 16.335 21.166 1.00 11.89 85 PHE A C 1
ATOM 772 O O . PHE A 1 90 ? 6.566 17.555 21.340 1.00 12.74 85 PHE A O 1
ATOM 780 N N . VAL A 1 91 ? 5.399 15.752 20.650 1.00 12.36 86 VAL A N 1
ATOM 781 C CA . VAL A 1 91 ? 4.219 16.542 20.275 1.00 13.41 86 VAL A CA 1
ATOM 782 C C . VAL A 1 91 ? 3.362 16.738 21.518 1.00 14.56 86 VAL A C 1
ATOM 783 O O . VAL A 1 91 ? 3.026 15.746 22.182 1.00 14.01 86 VAL A O 1
ATOM 787 N N . PRO A 1 92 ? 3.008 17.975 21.861 1.00 16.69 87 PRO A N 1
ATOM 788 C CA . PRO A 1 92 ? 2.286 18.195 23.113 1.00 17.80 87 PRO A CA 1
ATOM 789 C C . PRO A 1 92 ? 0.991 17.392 23.165 1.00 18.36 87 PRO A C 1
ATOM 790 O O . PRO A 1 92 ? 0.198 17.377 22.215 1.00 18.94 87 PRO A O 1
ATOM 794 N N . GLY A 1 93 ? 0.807 16.682 24.274 1.00 18.34 88 GLY A N 1
ATOM 795 C CA . GLY A 1 93 ? -0.375 15.879 24.495 1.00 18.22 88 GLY A CA 1
ATOM 796 C C . GLY A 1 93 ? -0.329 14.528 23.827 1.00 17.87 88 GLY A C 1
ATOM 797 O O . GLY A 1 93 ? -1.277 13.741 23.977 1.00 19.02 88 GLY A O 1
ATOM 798 N N . LYS A 1 94 ? 0.762 14.223 23.104 1.00 16.70 89 LYS A N 1
ATOM 799 C CA . LYS A 1 94 ? 0.888 13.034 22.271 1.00 16.30 89 LYS A CA 1
ATOM 800 C C . LYS A 1 94 ? 2.261 12.393 22.430 1.00 14.77 89 LYS A C 1
ATOM 801 O O . LYS A 1 94 ? 2.801 11.810 21.478 1.00 14.51 89 LYS A O 1
ATOM 807 N N . GLY A 1 95 ? 2.830 12.486 23.620 1.00 14.14 90 GLY A N 1
ATOM 808 C CA . GLY A 1 95 ? 4.132 11.915 23.884 1.00 13.50 90 GLY A CA 1
ATOM 809 C C . GLY A 1 95 ? 4.721 12.580 25.110 1.00 13.64 90 GLY A C 1
ATOM 810 O O . GLY A 1 95 ? 4.031 13.293 25.834 1.00 14.84 90 GLY A O 1
ATOM 811 N N . GLY A 1 96 ? 6.010 12.329 25.327 1.00 12.88 91 GLY A N 1
ATOM 812 C CA . GLY A 1 96 ? 6.721 12.954 26.432 1.00 13.20 91 GLY A CA 1
ATOM 813 C C . GLY A 1 96 ? 8.209 12.874 26.191 1.00 12.84 91 GLY A C 1
ATOM 814 O O . GLY A 1 96 ? 8.679 12.275 25.217 1.00 12.85 91 GLY A O 1
ATOM 815 N N . ALA A 1 97 ? 8.956 13.504 27.115 1.00 13.40 92 ALA A N 1
ATOM 816 C CA . ALA A 1 97 ? 10.402 13.605 26.986 1.00 13.78 92 ALA A CA 1
ATOM 817 C C . ALA A 1 97 ? 11.044 12.338 27.536 1.00 13.35 92 ALA A C 1
ATOM 818 O O . ALA A 1 97 ? 10.764 11.954 28.679 1.00 13.95 92 ALA A O 1
ATOM 820 N N . PRO A 1 98 ? 11.931 11.687 26.798 1.00 13.26 93 PRO A N 1
ATOM 821 C CA . PRO A 1 98 ? 12.450 10.400 27.252 1.00 13.53 93 PRO A CA 1
ATOM 822 C C . PRO A 1 98 ? 13.521 10.577 28.314 1.00 13.47 93 PRO A C 1
ATOM 823 O O . PRO A 1 98 ? 14.077 11.677 28.485 1.00 13.33 93 PRO A O 1
ATOM 827 N N . PRO A 1 99 ? 13.849 9.503 29.042 1.00 14.17 94 PRO A N 1
ATOM 828 C CA . PRO A 1 99 ? 14.845 9.613 30.126 1.00 14.18 94 PRO A CA 1
ATOM 829 C C . PRO A 1 99 ? 16.266 9.846 29.653 1.00 13.47 94 PRO A C 1
ATOM 830 O O . PRO A 1 99 ? 17.073 10.401 30.411 1.00 13.92 94 PRO A O 1
ATOM 834 N N . ASN A 1 100 ? 16.601 9.446 28.430 1.00 13.11 95 ASN A N 1
ATOM 835 C CA . ASN A 1 100 ? 17.918 9.681 27.868 1.00 12.78 95 ASN A CA 1
ATOM 836 C C . ASN A 1 100 ? 17.762 9.821 26.366 1.00 11.90 95 ASN A C 1
ATOM 837 O O . ASN A 1 100 ? 16.679 9.603 25.811 1.00 12.76 95 ASN A O 1
ATOM 842 N N . HIS A 1 101 ? 18.851 10.237 25.730 1.00 11.61 96 HIS A N 1
ATOM 843 C CA . HIS A 1 101 ? 18.877 10.428 24.278 1.00 11.63 96 HIS A CA 1
ATOM 844 C C . HIS A 1 101 ? 19.776 9.420 23.584 1.00 11.42 96 HIS A C 1
ATOM 845 O O . HIS A 1 101 ? 20.316 9.699 22.515 1.00 11.63 96 HIS A O 1
ATOM 852 N N . ASN A 1 102 ? 19.938 8.241 24.146 1.00 11.52 97 ASN A N 1
ATOM 853 C CA . ASN A 1 102 ? 20.723 7.226 23.466 1.00 11.74 97 ASN A CA 1
ATOM 854 C C . ASN A 1 102 ? 20.092 6.935 22.102 1.00 11.00 97 ASN A C 1
ATOM 855 O O . ASN A 1 102 ? 18.873 6.734 22.016 1.00 11.51 97 ASN A O 1
ATOM 860 N N A PRO A 1 103 ? 20.882 6.873 21.036 0.60 11.07 98 PRO A N 1
ATOM 861 N N B PRO A 1 103 ? 20.857 6.933 21.021 0.40 11.26 98 PRO A N 1
ATOM 862 C CA A PRO A 1 103 ? 20.331 6.527 19.727 0.60 10.77 98 PRO A CA 1
ATOM 863 C CA B PRO A 1 103 ? 20.276 6.594 19.717 0.40 11.09 98 PRO A CA 1
ATOM 864 C C A PRO A 1 103 ? 19.977 5.051 19.678 0.60 10.52 98 PRO A C 1
ATOM 865 C C B PRO A 1 103 ? 20.071 5.095 19.570 0.40 10.69 98 PRO A C 1
ATOM 866 O O A PRO A 1 103 ? 20.507 4.225 20.422 0.60 10.6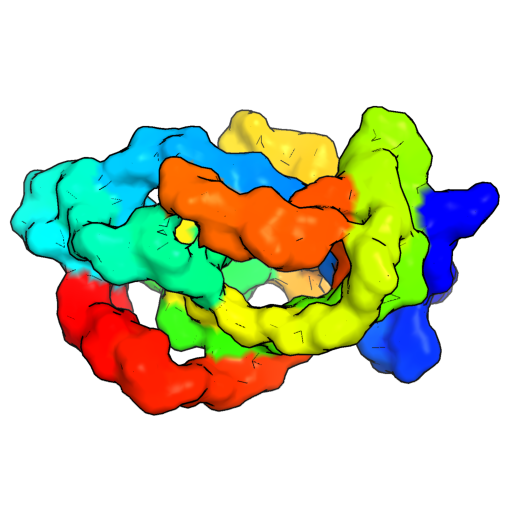0 98 PRO A O 1
ATOM 867 O O B PRO A 1 103 ? 20.828 4.292 20.115 0.40 10.89 98 PRO A O 1
ATOM 874 N N . VAL A 1 104 ? 19.045 4.730 18.794 1.00 10.17 99 VAL A N 1
ATOM 875 C CA . VAL A 1 104 ? 18.666 3.342 18.558 1.00 10.15 99 VAL A CA 1
ATOM 876 C C . VAL A 1 104 ? 18.479 3.151 17.057 1.00 9.52 99 VAL A C 1
ATOM 877 O O . VAL A 1 104 ? 17.871 3.986 16.388 1.00 9.67 99 VAL A O 1
ATOM 881 N N . VAL A 1 105 ? 19.002 2.050 16.549 1.00 9.79 100 VAL A N 1
ATOM 882 C CA . VAL A 1 105 ? 18.879 1.661 15.147 1.00 9.86 100 VAL A CA 1
ATOM 883 C C . VAL A 1 105 ? 17.707 0.702 14.989 1.00 9.76 100 VAL A C 1
ATOM 884 O O . VAL A 1 105 ? 17.610 -0.307 15.699 1.00 10.98 100 VAL A O 1
ATOM 888 N N . PHE A 1 106 ? 16.836 0.998 14.023 1.00 9.39 101 PHE A N 1
ATOM 889 C CA . PHE A 1 106 ? 15.681 0.173 13.708 1.00 9.56 101 PHE A CA 1
ATOM 890 C C . PHE A 1 106 ? 15.767 -0.272 12.254 1.00 9.01 101 PHE A C 1
ATOM 891 O O . PHE A 1 106 ? 16.170 0.502 11.378 1.00 9.97 101 PHE A O 1
ATOM 899 N N . MET A 1 107 ? 15.315 -1.485 11.971 1.00 8.81 102 MET A N 1
ATOM 900 C CA . MET A 1 107 ? 15.221 -1.976 10.599 1.00 8.46 102 MET A CA 1
ATOM 901 C C . MET A 1 107 ? 13.795 -1.884 10.084 1.00 8.15 102 MET A C 1
ATOM 902 O O . MET A 1 107 ? 12.838 -2.233 10.782 1.00 8.49 102 MET A O 1
ATOM 907 N N . VAL A 1 108 ? 13.659 -1.423 8.837 1.00 8.17 103 VAL A N 1
ATOM 908 C CA . VAL A 1 108 ? 12.366 -1.350 8.172 1.00 8.31 103 VAL A CA 1
ATOM 909 C C . VAL A 1 108 ? 11.901 -2.751 7.798 1.00 8.50 103 VAL A C 1
ATOM 910 O O . VAL A 1 108 ? 12.519 -3.419 6.965 1.00 9.05 103 VAL A O 1
ATOM 914 N N . THR A 1 109 ? 10.785 -3.180 8.396 1.00 8.44 104 THR A N 1
ATOM 915 C CA . THR A 1 109 ? 10.206 -4.488 8.090 1.00 8.74 104 THR A CA 1
ATOM 916 C C . THR A 1 109 ? 8.729 -4.412 7.762 1.00 8.84 104 THR A C 1
ATOM 917 O O . THR A 1 109 ? 8.133 -5.447 7.438 1.00 10.14 104 THR A O 1
ATOM 921 N N . ASN A 1 110 ? 8.121 -3.229 7.800 1.00 8.97 105 ASN A N 1
ATOM 922 C CA . ASN A 1 110 ? 6.693 -3.103 7.593 1.00 9.60 105 ASN A CA 1
ATOM 923 C C . ASN A 1 110 ? 6.428 -1.673 7.143 1.00 9.20 105 ASN A C 1
ATOM 924 O O . ASN A 1 110 ? 7.351 -0.863 7.080 1.00 9.11 105 ASN A O 1
ATOM 929 N N . ALA A 1 111 ? 5.165 -1.383 6.824 1.00 9.89 106 ALA A N 1
ATOM 930 C CA . ALA A 1 111 ? 4.748 -0.064 6.364 1.00 10.20 106 ALA A CA 1
ATOM 931 C C . ALA A 1 111 ? 3.630 0.480 7.235 1.00 10.09 106 ALA A C 1
ATOM 932 O O . ALA A 1 111 ? 2.778 -0.276 7.709 1.00 11.05 106 ALA A O 1
ATOM 934 N N . CYS A 1 112 ? 3.632 1.806 7.388 1.00 9.75 107 CYS A N 1
ATOM 935 C CA . CYS A 1 112 ? 2.545 2.556 8.006 1.00 10.16 107 CYS A CA 1
ATOM 936 C C . CYS A 1 112 ? 1.797 3.246 6.864 1.00 10.08 107 CYS A C 1
ATOM 937 O O . CYS A 1 112 ? 2.231 4.310 6.391 1.00 10.05 107 CYS A O 1
ATOM 940 N N A PRO A 1 113 ? 0.718 2.650 6.339 0.56 10.52 108 PRO A N 1
ATOM 941 N N B PRO A 1 113 ? 0.675 2.689 6.417 0.44 10.49 108 PRO A N 1
ATOM 942 C CA A PRO A 1 113 ? 0.068 3.259 5.169 0.56 10.84 108 PRO A CA 1
ATOM 943 C CA B PRO A 1 113 ? -0.010 3.233 5.239 0.44 10.70 108 PRO A CA 1
ATOM 944 C C A PRO A 1 113 ? -0.609 4.564 5.532 0.56 10.72 108 PRO A C 1
ATOM 945 C C B PRO A 1 113 ? -0.656 4.571 5.548 0.44 10.55 108 PRO A C 1
ATOM 946 O O A PRO A 1 113 ? -1.061 4.771 6.661 0.56 11.38 108 PRO A O 1
ATOM 947 O O B PRO A 1 113 ? -1.114 4.822 6.667 0.44 10.88 108 PRO A O 1
ATOM 954 N N . ILE A 1 114 ? -0.717 5.438 4.535 1.00 10.26 109 ILE A N 1
ATOM 955 C CA . ILE A 1 114 ? -1.501 6.657 4.697 1.00 10.20 109 ILE A CA 1
ATOM 956 C C . ILE A 1 114 ? -2.912 6.304 5.138 1.00 10.49 109 ILE A C 1
ATOM 957 O O . ILE A 1 114 ? -3.470 6.916 6.051 1.00 11.34 109 ILE A O 1
ATOM 962 N N . ASN A 1 115 ? -3.511 5.315 4.486 1.00 10.25 110 ASN A N 1
ATOM 963 C CA . ASN A 1 115 ? -4.872 4.930 4.792 1.00 11.31 110 ASN A CA 1
ATOM 964 C C . ASN A 1 115 ? -4.949 4.399 6.216 1.00 11.89 110 ASN A C 1
ATOM 965 O O . ASN A 1 115 ? -4.271 3.431 6.547 1.00 13.00 110 ASN A O 1
ATOM 970 N N . GLY A 1 116 ? -5.797 5.009 7.038 1.00 12.64 111 GLY A N 1
ATOM 971 C CA . GLY A 1 116 ? -5.930 4.618 8.427 1.00 13.08 111 GLY A CA 1
ATOM 972 C C . GLY A 1 116 ? -4.915 5.227 9.364 1.00 13.06 111 GLY A C 1
ATOM 973 O O . GLY A 1 116 ? -5.004 4.978 10.572 1.00 13.92 111 GLY A O 1
ATOM 974 N N . ASN A 1 117 ? -3.961 6.018 8.870 1.00 12.10 112 ASN A N 1
ATOM 975 C CA . ASN A 1 117 ? -2.928 6.628 9.695 1.00 11.73 112 ASN A CA 1
ATOM 976 C C . ASN A 1 117 ? -2.676 8.068 9.264 1.00 11.39 112 ASN A C 1
ATOM 977 O O . ASN A 1 117 ? -1.540 8.463 8.993 1.00 11.45 112 ASN A O 1
ATOM 982 N N . GLU A 1 118 ? -3.739 8.873 9.199 1.00 11.78 113 GLU A N 1
ATOM 983 C CA . GLU A 1 118 ? -3.587 10.217 8.646 1.00 12.19 113 GLU A CA 1
ATOM 984 C C . GLU A 1 118 ? -2.666 11.083 9.489 1.00 11.83 113 GLU A C 1
ATOM 985 O O . GLU A 1 118 ? -1.778 11.756 8.949 1.00 11.67 113 GLU A O 1
ATOM 991 N N . GLU A 1 119 ? -2.893 11.125 10.802 1.00 11.81 114 GLU A N 1
ATOM 992 C CA . GLU A 1 119 ? -2.204 12.095 11.649 1.00 11.47 114 GLU A CA 1
ATOM 993 C C . GLU A 1 119 ? -0.691 11.993 11.505 1.00 10.55 114 GLU A C 1
ATOM 994 O O . GLU A 1 119 ? 0.012 13.017 11.408 1.00 10.73 114 GLU A O 1
ATOM 1000 N N . TRP A 1 120 ? -0.165 10.768 11.592 1.00 10.27 115 TRP A N 1
ATOM 1001 C CA . TRP A 1 120 ? 1.268 10.539 11.657 1.00 10.01 115 TRP A CA 1
ATOM 1002 C C . TRP A 1 120 ? 1.865 10.136 10.320 1.00 9.54 115 TRP A C 1
ATOM 1003 O O . TRP A 1 120 ? 2.995 10.522 10.015 1.00 9.33 115 TRP A O 1
ATOM 1014 N N . CYS A 1 121 ? 1.155 9.331 9.525 1.00 10.00 116 CYS A N 1
ATOM 1015 C CA . CYS A 1 121 ? 1.720 8.767 8.304 1.00 10.16 116 CYS A CA 1
ATOM 1016 C C . CYS A 1 121 ? 1.160 9.395 7.043 1.00 9.91 116 CYS A C 1
ATOM 1017 O O . CYS A 1 121 ? 1.591 9.023 5.948 1.00 10.12 116 CYS A O 1
ATOM 1020 N N . GLY A 1 122 ? 0.241 10.356 7.174 1.00 10.53 117 GLY A N 1
ATOM 1021 C CA . GLY A 1 122 ? -0.309 11.096 6.042 1.00 10.78 117 GLY A CA 1
ATOM 1022 C C . GLY A 1 122 ? 0.667 12.147 5.562 1.00 10.57 117 GLY A C 1
ATOM 1023 O O . GLY A 1 122 ? 0.609 13.329 5.931 1.00 11.23 117 GLY A O 1
ATOM 1024 N N . ILE A 1 123 ? 1.617 11.669 4.765 1.00 9.62 118 ILE A N 1
ATOM 1025 C CA . ILE A 1 123 ? 2.706 12.457 4.213 1.00 9.23 118 ILE A CA 1
ATOM 1026 C C . ILE A 1 123 ? 2.692 12.147 2.716 1.00 9.15 118 ILE A C 1
ATOM 1027 O O . ILE A 1 123 ? 2.863 10.993 2.329 1.00 9.31 118 ILE A O 1
ATOM 1032 N N A SER A 1 124 ? 2.477 13.166 1.884 0.71 9.16 119 SER A N 1
ATOM 1033 N N B SER A 1 124 ? 2.480 13.162 1.876 0.29 9.75 119 SER A N 1
ATOM 1034 C CA A SER A 1 124 ? 2.160 12.927 0.488 0.71 10.06 119 SER A CA 1
ATOM 1035 C CA B SER A 1 124 ? 2.155 12.898 0.475 0.29 10.65 119 SER A CA 1
ATOM 1036 C C A SER A 1 124 ? 3.368 13.005 -0.426 0.71 9.74 119 SER A C 1
ATOM 1037 C C B SER A 1 124 ? 3.375 12.711 -0.421 0.29 10.32 119 SER A C 1
ATOM 1038 O O A SER A 1 124 ? 3.196 13.151 -1.628 0.71 10.66 119 SER A O 1
ATOM 1039 O O B SER A 1 124 ? 3.229 12.311 -1.584 0.29 10.26 119 SER A O 1
ATOM 1044 N N . GLY A 1 125 ? 4.572 12.902 0.102 1.00 10.16 120 GLY A N 1
ATOM 1045 C CA . GLY A 1 125 ? 5.771 12.749 -0.691 1.00 10.25 120 GLY A CA 1
ATOM 1046 C C . GLY A 1 125 ? 6.870 12.188 0.175 1.00 9.64 120 GLY A C 1
ATOM 1047 O O . GLY A 1 125 ? 6.804 12.269 1.405 1.00 10.18 120 GLY A O 1
ATOM 1048 N N . LYS A 1 126 ? 7.887 11.644 -0.471 1.00 9.50 121 LYS A N 1
ATOM 1049 C CA . LYS A 1 126 ? 9.021 11.060 0.216 1.00 9.65 121 LYS A CA 1
ATOM 1050 C C . LYS A 1 126 ? 9.880 12.162 0.841 1.00 9.40 121 LYS A C 1
ATOM 1051 O O . LYS A 1 126 ? 9.773 13.349 0.490 1.00 9.66 121 LYS A O 1
ATOM 1057 N N . PRO A 1 127 ? 10.780 11.793 1.759 1.00 9.38 122 PRO A N 1
ATOM 1058 C CA . PRO A 1 127 ? 11.727 12.786 2.290 1.00 9.80 122 PRO A CA 1
ATOM 1059 C C . PRO A 1 127 ? 12.502 13.439 1.149 1.00 10.12 122 PRO A C 1
ATOM 1060 O O . PRO A 1 127 ? 12.877 12.786 0.187 1.00 10.42 122 PRO A O 1
ATOM 1064 N N . GLY A 1 128 ? 12.728 14.761 1.242 1.00 10.98 123 GLY A N 1
ATOM 1065 C CA . GLY A 1 128 ? 13.357 15.553 0.189 1.00 11.42 123 GLY A CA 1
ATOM 1066 C C . GLY A 1 128 ? 12.395 16.358 -0.628 1.00 10.98 123 GLY A C 1
ATOM 1067 O O . GLY A 1 128 ? 12.824 17.231 -1.398 1.00 11.93 123 GLY A O 1
ATOM 1068 N N . THR A 1 129 ? 11.106 16.093 -0.483 1.00 10.71 124 THR A N 1
ATOM 1069 C CA . THR A 1 129 ? 10.107 16.783 -1.268 1.00 10.96 124 THR A CA 1
ATOM 1070 C C . THR A 1 129 ? 9.322 17.793 -0.466 1.00 11.06 124 THR A C 1
ATOM 1071 O O . THR A 1 129 ? 8.363 18.370 -0.996 1.00 12.21 124 THR A O 1
ATOM 1075 N N . ASN A 1 130 ? 9.696 18.013 0.798 1.00 10.29 125 ASN A N 1
ATOM 1076 C CA . ASN A 1 130 ? 9.079 19.038 1.647 1.00 10.67 125 ASN A CA 1
ATOM 1077 C C . ASN A 1 130 ? 7.617 18.756 1.952 1.00 11.08 125 ASN A C 1
ATOM 1078 O O . ASN A 1 130 ? 6.843 19.686 2.243 1.00 13.89 125 ASN A O 1
ATOM 1083 N N . HIS A 1 131 ? 7.219 17.492 1.905 1.00 9.70 126 HIS A N 1
ATOM 1084 C CA . HIS A 1 131 ? 5.910 17.100 2.383 1.00 9.59 126 HIS A CA 1
ATOM 1085 C C . HIS A 1 131 ? 6.039 16.592 3.813 1.00 9.06 126 HIS A C 1
ATOM 1086 O O . HIS A 1 131 ? 6.967 15.855 4.146 1.00 9.49 126 HIS A O 1
ATOM 1093 N N . VAL A 1 132 ? 5.101 17.005 4.663 1.00 9.00 127 VAL A N 1
ATOM 1094 C CA . VAL A 1 132 ? 5.181 16.680 6.079 1.00 9.02 127 VAL A CA 1
ATOM 1095 C C . VAL A 1 132 ? 3.848 16.138 6.575 1.00 8.78 127 VAL A C 1
ATOM 1096 O O . VAL A 1 132 ? 2.795 16.295 5.939 1.00 9.49 127 VAL A O 1
ATOM 1100 N N . ASN A 1 133 ? 3.901 15.473 7.733 1.00 9.02 128 ASN A N 1
ATOM 1101 C CA . ASN A 1 133 ? 2.680 15.081 8.412 1.00 9.28 128 ASN A CA 1
ATOM 1102 C C . ASN A 1 133 ? 2.060 16.266 9.148 1.00 9.55 128 ASN A C 1
ATOM 1103 O O . ASN A 1 133 ? 2.570 17.387 9.108 1.00 9.79 128 ASN A O 1
ATOM 1108 N N . SER A 1 134 ? 0.966 15.992 9.839 1.00 9.86 129 SER A N 1
ATOM 1109 C CA . SER A 1 134 ? 0.198 17.024 10.516 1.00 10.98 129 SER A CA 1
ATOM 1110 C C . SER A 1 134 ? 0.974 17.692 11.641 1.00 11.38 129 SER A C 1
ATOM 1111 O O . SER A 1 134 ? 0.530 18.725 12.133 1.00 13.05 129 SER A O 1
ATOM 1114 N N . HIS A 1 135 ? 2.113 17.139 12.046 1.00 10.68 130 HIS A N 1
ATOM 1115 C CA . HIS A 1 135 ? 2.951 17.692 13.095 1.00 10.58 130 HIS A CA 1
ATOM 1116 C C . HIS A 1 135 ? 4.244 18.283 12.570 1.00 10.09 130 HIS A C 1
ATOM 1117 O O . HIS A 1 135 ? 5.071 18.744 13.363 1.00 10.90 130 HIS A O 1
ATOM 1124 N N . GLY A 1 136 ? 4.423 18.305 11.234 1.00 9.68 131 GLY A N 1
ATOM 1125 C CA . GLY A 1 136 ? 5.544 18.984 10.624 1.00 9.59 131 GLY A CA 1
ATOM 1126 C C . GLY A 1 136 ? 6.757 18.133 10.336 1.00 9.13 131 GLY A C 1
ATOM 1127 O O . GLY A 1 136 ? 7.812 18.694 10.011 1.00 9.64 131 GLY A O 1
ATOM 1128 N N . TYR A 1 137 ? 6.625 16.805 10.368 1.00 8.69 132 TYR A N 1
ATOM 1129 C CA . TYR A 1 137 ? 7.769 15.931 10.120 1.00 8.39 132 TYR A CA 1
ATOM 1130 C C . TYR A 1 137 ? 7.696 15.315 8.733 1.00 7.88 132 TYR A C 1
ATOM 1131 O O . TYR A 1 137 ? 6.627 14.896 8.276 1.00 8.29 132 TYR A O 1
ATOM 1140 N N . GLU A 1 138 ? 8.855 15.215 8.093 1.00 8.08 133 GLU A N 1
ATOM 1141 C CA . GLU A 1 138 ? 8.932 14.651 6.736 1.00 8.04 133 GLU A CA 1
ATOM 1142 C C . GLU A 1 138 ? 8.762 13.143 6.680 1.00 7.86 133 GLU A C 1
ATOM 1143 O O . GLU A 1 138 ? 8.626 12.598 5.579 1.00 8.23 133 GLU A O 1
ATOM 1149 N N . VAL A 1 139 ? 8.855 12.460 7.814 1.00 8.04 134 VAL A N 1
ATOM 1150 C CA . VAL A 1 139 ? 8.749 11.016 7.875 1.00 7.96 134 VAL A CA 1
ATOM 1151 C C . VAL A 1 139 ? 8.314 10.658 9.285 1.00 7.81 134 VAL A C 1
ATOM 1152 O O . VAL A 1 139 ? 8.546 11.413 10.242 1.00 8.28 134 VAL A O 1
ATOM 1156 N N . HIS A 1 140 ? 7.668 9.501 9.399 1.00 7.95 135 HIS A N 1
ATOM 1157 C CA . HIS A 1 140 ? 7.213 8.949 10.664 1.00 7.97 135 HIS A CA 1
ATOM 1158 C C . HIS A 1 140 ? 7.715 7.521 10.779 1.00 7.92 135 HIS A C 1
ATOM 1159 O O . HIS A 1 140 ? 7.653 6.764 9.811 1.00 8.44 135 HIS A O 1
ATOM 1166 N N . PHE A 1 141 ? 8.145 7.127 11.972 1.00 8.02 136 PHE A N 1
ATOM 1167 C CA . PHE A 1 141 ? 8.535 5.745 12.264 1.00 8.38 136 PHE A CA 1
ATOM 1168 C C . PHE A 1 141 ? 7.617 5.171 13.333 1.00 8.58 136 PHE A C 1
ATOM 1169 O O . PHE A 1 141 ? 7.652 5.612 14.483 1.00 9.35 136 PHE A O 1
ATOM 1177 N N . ASP A 1 142 ? 6.818 4.170 12.961 1.00 8.94 137 ASP A N 1
ATOM 1178 C CA . ASP A 1 142 ? 6.020 3.425 13.920 1.00 9.61 137 ASP A CA 1
ATOM 1179 C C . ASP A 1 142 ? 6.888 2.277 14.416 1.00 9.45 137 ASP A C 1
ATOM 1180 O O . ASP A 1 142 ? 7.401 1.492 13.619 1.00 9.87 137 ASP A O 1
ATOM 1185 N N . LEU A 1 143 ? 7.080 2.181 15.719 1.00 9.38 138 LEU A N 1
ATOM 1186 C CA . LEU A 1 143 ? 8.072 1.278 16.277 1.00 10.01 138 LEU A CA 1
ATOM 1187 C C . LEU A 1 143 ? 7.380 0.052 16.880 1.00 10.65 138 LEU A C 1
ATOM 1188 O O . LEU A 1 143 ? 6.515 0.181 17.743 1.00 11.41 138 LEU A O 1
ATOM 1193 N N . GLN A 1 144 ? 7.778 -1.138 16.430 1.00 10.95 139 GLN A N 1
ATOM 1194 C CA . GLN A 1 144 ? 7.196 -2.391 16.932 1.00 11.96 139 GLN A CA 1
ATOM 1195 C C . GLN A 1 144 ? 7.459 -2.525 18.430 1.00 12.22 139 GLN A C 1
ATOM 1196 O O . GLN A 1 144 ? 8.598 -2.385 18.887 1.00 12.18 139 GLN A O 1
ATOM 1202 N N . ASP A 1 145 ? 6.400 -2.835 19.184 1.00 13.72 140 ASP A N 1
ATOM 1203 C CA . ASP A 1 145 ? 6.497 -2.907 20.638 1.00 15.35 140 ASP A CA 1
ATOM 1204 C C . ASP A 1 145 ? 5.862 -4.180 21.191 1.00 15.88 140 ASP A C 1
ATOM 1205 O O . ASP A 1 145 ? 5.531 -4.220 22.375 1.00 16.32 140 ASP A O 1
ATOM 1210 N N . GLN A 1 146 ? 5.703 -5.227 20.365 1.00 16.33 141 GLN A N 1
ATOM 1211 C CA . GLN A 1 146 ? 4.968 -6.421 20.789 1.00 17.52 141 GLN A CA 1
ATOM 1212 C C . GLN A 1 146 ? 5.474 -6.973 22.109 1.00 16.90 141 GLN A C 1
ATOM 1213 O O . GLN A 1 146 ? 4.675 -7.420 22.938 1.00 17.89 141 GLN A O 1
ATOM 1219 N N . VAL A 1 147 ? 6.789 -6.975 22.326 1.00 16.03 142 VAL A N 1
ATOM 1220 C CA . VAL A 1 147 ? 7.372 -7.553 23.541 1.00 16.10 142 VAL A CA 1
ATOM 1221 C C . VAL A 1 147 ? 7.917 -6.482 24.485 1.00 16.59 142 VAL A C 1
ATOM 1222 O O . VAL A 1 147 ? 8.726 -6.773 25.387 1.00 17.43 142 VAL A O 1
ATOM 1226 N N . GLY A 1 148 ? 7.465 -5.248 24.318 1.00 16.48 143 GLY A N 1
ATOM 1227 C CA . GLY A 1 148 ? 7.885 -4.202 25.219 1.00 16.93 143 GLY A CA 1
ATOM 1228 C C . GLY A 1 148 ? 9.249 -3.624 24.926 1.00 16.79 143 GLY A C 1
ATOM 1229 O O . GLY A 1 148 ? 9.817 -2.952 25.797 1.00 17.74 143 GLY A O 1
ATOM 1230 N N . GLN A 1 149 ? 9.785 -3.833 23.718 1.00 16.20 144 GLN A N 1
ATOM 1231 C CA . GLN A 1 149 ? 11.139 -3.364 23.435 1.00 16.12 144 GLN A CA 1
ATOM 1232 C C . GLN A 1 149 ? 11.232 -1.847 23.357 1.00 16.23 144 GLN A C 1
ATOM 1233 O O . GLN A 1 149 ? 12.307 -1.274 23.614 1.00 16.98 144 GLN A O 1
ATOM 1239 N N . VAL A 1 150 ? 10.134 -1.173 23.002 1.00 15.48 145 VAL A N 1
ATOM 1240 C CA . VAL A 1 150 ? 10.117 0.296 23.016 1.00 15.76 145 VAL A CA 1
ATOM 1241 C C . VAL A 1 150 ? 9.815 0.789 24.416 1.00 15.94 145 VAL A C 1
ATOM 1242 O O . VAL A 1 150 ? 10.405 1.771 24.874 1.00 15.47 145 VAL A O 1
ATOM 1246 N N . GLU A 1 151 ? 8.928 0.096 25.147 1.00 17.02 146 GLU A N 1
ATOM 1247 C CA . GLU A 1 151 ? 8.712 0.412 26.553 1.00 18.42 146 GLU A CA 1
ATOM 1248 C C . GLU A 1 151 ? 10.023 0.355 27.317 1.00 17.08 146 GLU A C 1
ATOM 1249 O O . GLU A 1 151 ? 10.263 1.188 28.199 1.00 17.23 146 GLU A O 1
ATOM 1255 N N . ALA A 1 152 ? 10.894 -0.608 26.986 1.00 16.85 147 ALA A N 1
ATOM 1256 C CA . ALA A 1 152 ? 12.188 -0.743 27.662 1.00 17.45 147 ALA A CA 1
ATOM 1257 C C . ALA A 1 152 ? 13.136 0.420 27.390 1.00 17.65 147 ALA A C 1
ATOM 1258 O O . ALA A 1 152 ? 14.048 0.659 28.194 1.00 18.95 147 ALA A O 1
ATOM 1260 N N . LEU A 1 153 ? 12.960 1.121 26.259 1.00 17.01 148 LEU A N 1
ATOM 1261 C CA . LEU A 1 153 ? 13.662 2.367 25.983 1.00 16.90 148 LEU A CA 1
ATOM 1262 C C . LEU A 1 153 ? 13.053 3.542 26.740 1.00 16.27 148 LEU A C 1
ATOM 1263 O O . LEU A 1 153 ? 13.676 4.607 26.804 1.00 16.79 148 LEU A O 1
ATOM 1268 N N . HIS A 1 154 ? 11.821 3.387 27.240 1.00 15.83 149 HIS A N 1
ATOM 1269 C CA . HIS A 1 154 ? 11.038 4.464 27.851 1.00 15.82 149 HIS A CA 1
ATOM 1270 C C . HIS A 1 154 ? 10.762 5.583 26.859 1.00 14.24 149 HIS A C 1
ATOM 1271 O O . HIS A 1 154 ? 10.729 6.763 27.211 1.00 14.51 149 HIS A O 1
ATOM 1278 N N . TRP A 1 155 ? 10.549 5.204 25.605 1.00 12.81 150 TRP A N 1
ATOM 1279 C CA . TRP A 1 155 ? 10.207 6.158 24.559 1.00 12.17 150 TRP A CA 1
ATOM 1280 C C . TRP A 1 155 ? 8.691 6.269 24.482 1.00 12.47 150 TRP A C 1
ATOM 1281 O O . TRP A 1 155 ? 8.005 5.277 24.190 1.00 14.39 150 TRP A O 1
ATOM 1292 N N . ASP A 1 156 ? 8.177 7.464 24.741 1.00 12.11 151 ASP A N 1
ATOM 1293 C CA . ASP A 1 156 ? 6.766 7.800 24.608 1.00 12.16 151 ASP A CA 1
ATOM 1294 C C . ASP A 1 156 ? 6.651 8.779 23.435 1.00 11.47 151 ASP A C 1
ATOM 1295 O O . ASP A 1 156 ? 6.665 10.002 23.595 1.00 11.65 151 ASP A O 1
ATOM 1300 N N . ASN A 1 157 ? 6.556 8.211 22.235 1.00 11.24 152 ASN A N 1
ATOM 1301 C CA . ASN A 1 157 ? 6.460 8.966 20.996 1.00 11.20 152 ASN A CA 1
ATOM 1302 C C . ASN A 1 157 ? 7.483 10.104 20.893 1.00 10.38 152 ASN A C 1
ATOM 1303 O O . ASN A 1 157 ? 7.123 11.229 20.539 1.00 10.96 152 ASN A O 1
ATOM 1308 N N . PRO A 1 158 ? 8.758 9.845 21.164 1.00 9.95 153 PRO A N 1
ATOM 1309 C CA . PRO A 1 158 ? 9.712 10.957 21.124 1.00 9.86 153 PRO A CA 1
ATOM 1310 C C . PRO A 1 158 ? 9.895 11.498 19.718 1.00 9.48 153 PRO A C 1
ATOM 1311 O O . PRO A 1 158 ? 9.859 10.765 18.719 1.00 9.79 153 PRO A O 1
ATOM 1315 N N . GLU A 1 159 ? 10.186 12.790 19.665 1.00 9.55 154 GLU A N 1
ATOM 1316 C CA . GLU A 1 159 ? 10.773 13.431 18.493 1.00 9.48 154 GLU A CA 1
ATOM 1317 C C . GLU A 1 159 ? 12.221 12.982 18.353 1.00 9.04 154 GLU A C 1
ATOM 1318 O O . GLU A 1 159 ? 12.957 12.904 19.348 1.00 9.58 154 GLU A O 1
ATOM 1324 N N . VAL A 1 160 ? 12.644 12.679 17.123 1.00 8.75 155 VAL A N 1
ATOM 1325 C CA . VAL A 1 160 ? 13.996 12.194 16.895 1.00 8.91 155 VAL A CA 1
ATOM 1326 C C . VAL A 1 160 ? 14.575 12.887 15.669 1.00 8.69 155 VAL A C 1
ATOM 1327 O O . VAL A 1 160 ? 13.842 13.374 14.806 1.00 9.24 155 VAL A O 1
ATOM 1331 N N . THR A 1 161 ? 15.899 12.890 15.573 1.00 8.75 156 THR A N 1
ATOM 1332 C CA . THR A 1 161 ? 16.546 13.042 14.284 1.00 8.99 156 THR A CA 1
ATOM 1333 C C . THR A 1 161 ? 16.756 11.656 13.677 1.00 9.26 156 THR A C 1
ATOM 1334 O O . THR A 1 161 ? 16.875 10.664 14.403 1.00 10.19 156 THR A O 1
ATOM 1338 N N . TRP A 1 162 ? 16.757 11.585 12.338 1.00 9.28 157 TRP A N 1
ATOM 1339 C CA . TRP A 1 162 ? 16.807 10.290 11.678 1.00 9.27 157 TRP A CA 1
ATOM 1340 C C . TRP A 1 162 ? 17.840 10.298 10.563 1.00 9.27 157 TR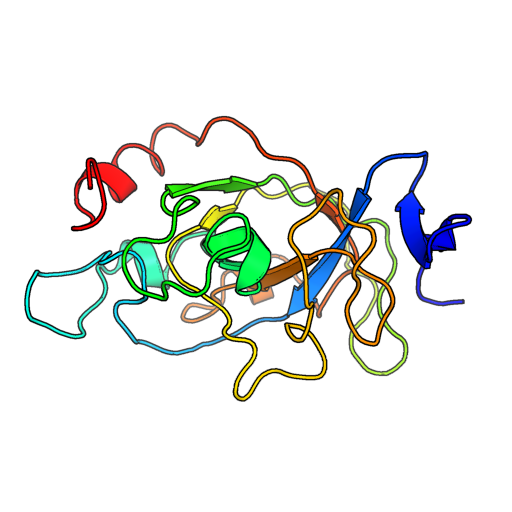P A C 1
ATOM 1341 O O . TRP A 1 162 ? 18.049 11.307 9.874 1.00 9.68 157 TRP A O 1
ATOM 1352 N N A GLU A 1 163 ? 18.490 9.151 10.370 0.66 9.85 158 GLU A N 1
ATOM 1353 N N B GLU A 1 163 ? 18.457 9.131 10.364 0.34 9.79 158 GLU A N 1
ATOM 1354 C CA A GLU A 1 163 ? 19.320 8.961 9.188 0.66 11.70 158 GLU A CA 1
ATOM 1355 C CA B GLU A 1 163 ? 19.440 8.933 9.308 0.34 11.02 158 GLU A CA 1
ATOM 1356 C C A GLU A 1 163 ? 19.386 7.490 8.864 0.66 11.03 158 GLU A C 1
ATOM 1357 C C B GLU A 1 163 ? 19.443 7.467 8.896 0.34 11.04 158 GLU A C 1
ATOM 1358 O O A GLU A 1 163 ? 19.263 6.642 9.745 0.66 11.25 158 GLU A O 1
ATOM 1359 O O B GLU A 1 163 ? 19.301 6.591 9.751 0.34 11.19 158 GLU A O 1
ATOM 1370 N N . GLU A 1 164 ? 19.596 7.186 7.598 1.00 11.69 159 GLU A N 1
ATOM 1371 C CA . GLU A 1 164 ? 19.835 5.803 7.192 1.00 12.19 159 GLU A CA 1
ATOM 1372 C C . GLU A 1 164 ? 21.257 5.418 7.557 1.00 12.48 159 GLU A C 1
ATOM 1373 O O . GLU A 1 164 ? 22.186 6.215 7.422 1.00 13.68 159 GLU A O 1
ATOM 1379 N N . VAL A 1 165 ? 21.430 4.185 8.012 1.00 12.20 160 VAL A N 1
ATOM 1380 C CA . VAL A 1 165 ? 22.742 3.664 8.382 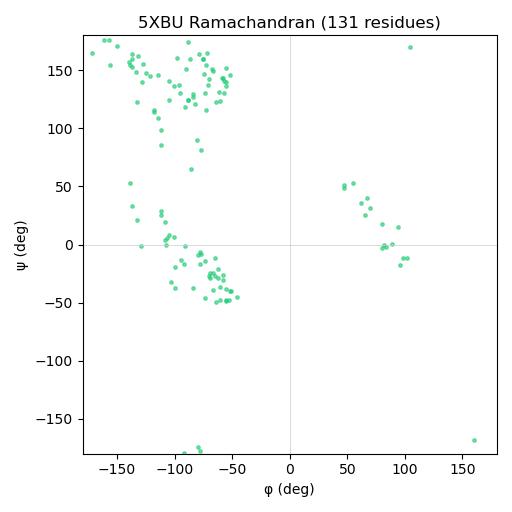1.00 12.45 160 VAL A CA 1
ATOM 1381 C C . VAL A 1 165 ? 22.826 2.225 7.902 1.00 11.87 160 VAL A C 1
ATOM 1382 O O . VAL A 1 165 ? 21.802 1.550 7.747 1.00 11.43 160 VAL A O 1
ATOM 1386 N N . PRO A 1 166 ? 24.031 1.711 7.703 1.00 12.59 161 PRO A N 1
ATOM 1387 C CA . PRO A 1 166 ? 24.156 0.272 7.463 1.00 13.31 161 PRO A CA 1
ATOM 1388 C C . PRO A 1 166 ? 23.541 -0.513 8.614 1.00 13.04 161 PRO A C 1
ATOM 1389 O O . PRO A 1 166 ? 23.688 -0.165 9.786 1.00 13.93 161 PRO A O 1
ATOM 1393 N N . CYS A 1 167 ? 22.855 -1.601 8.296 1.00 12.37 162 CYS A N 1
ATOM 1394 C CA . CYS A 1 167 ? 22.261 -2.401 9.360 1.00 12.08 162 CYS A CA 1
ATOM 1395 C C . CYS A 1 167 ? 23.325 -3.132 10.166 1.00 13.16 162 CYS A C 1
ATOM 1396 O O . CYS A 1 167 ? 24.302 -3.633 9.609 1.00 14.18 162 CYS A O 1
ATOM 1399 N N . PRO A 1 168 ? 23.135 -3.238 11.474 1.00 13.68 163 PRO A N 1
ATOM 1400 C CA . PRO A 1 168 ? 23.957 -4.135 12.270 1.00 14.61 163 PRO A CA 1
ATOM 1401 C C . PRO A 1 168 ? 23.880 -5.548 11.696 1.00 14.34 163 PRO A C 1
ATOM 1402 O O . PRO A 1 168 ? 22.880 -5.949 11.089 1.00 13.69 163 PRO A O 1
ATOM 1406 N N . GLY A 1 169 ? 24.950 -6.317 11.910 1.00 15.11 164 GLY A N 1
ATOM 1407 C CA . GLY A 1 169 ? 25.052 -7.607 11.246 1.00 15.09 164 GLY A CA 1
ATOM 1408 C C . GLY A 1 169 ? 23.924 -8.563 11.589 1.00 14.03 164 GLY A C 1
ATOM 1409 O O . GLY A 1 169 ? 23.472 -9.331 10.743 1.00 14.25 164 GLY A O 1
ATOM 1410 N N . ASP A 1 170 ? 23.454 -8.539 12.834 1.00 13.58 165 ASP A N 1
ATOM 1411 C CA . ASP A 1 170 ? 22.380 -9.457 13.194 1.00 13.10 165 ASP A CA 1
ATOM 1412 C C . ASP A 1 170 ? 21.094 -9.120 12.452 1.00 11.94 165 ASP A C 1
ATOM 1413 O O . ASP A 1 170 ? 20.373 -10.022 12.010 1.00 11.86 165 ASP A O 1
ATOM 1418 N N . LEU A 1 171 ? 20.795 -7.826 12.298 1.00 11.51 166 LEU A N 1
ATOM 1419 C CA . LEU A 1 171 ? 19.592 -7.410 11.584 1.00 11.13 166 LEU A CA 1
ATOM 1420 C C . LEU A 1 171 ? 19.720 -7.699 10.102 1.00 11.11 166 LEU A C 1
ATOM 1421 O O . LEU A 1 171 ? 18.751 -8.116 9.461 1.00 10.99 166 LEU A O 1
ATOM 1426 N N A GLN A 1 172 ? 20.917 -7.511 9.563 0.61 12.31 167 GLN A N 1
ATOM 1427 N N B GLN A 1 172 ? 20.906 -7.474 9.523 0.39 12.08 167 GLN A N 1
ATOM 1428 C CA A GLN A 1 172 ? 21.152 -7.825 8.160 0.61 13.57 167 GLN A CA 1
ATOM 1429 C CA B GLN A 1 172 ? 21.107 -7.857 8.124 0.39 13.12 167 GLN A CA 1
ATOM 1430 C C A GLN A 1 172 ? 20.926 -9.309 7.884 0.61 13.17 167 GLN A C 1
ATOM 1431 C C B GLN A 1 172 ? 20.812 -9.333 7.932 0.39 13.01 167 GLN A C 1
ATOM 1432 O O A GLN A 1 172 ? 20.333 -9.685 6.862 0.61 13.34 167 GLN A O 1
ATOM 1433 O O B GLN A 1 172 ? 20.076 -9.728 7.018 0.39 13.09 167 GLN A O 1
ATOM 1444 N N . ALA A 1 173 ? 21.377 -10.170 8.802 1.00 13.08 168 ALA A N 1
ATOM 1445 C CA . ALA A 1 173 ? 21.156 -11.602 8.657 1.00 13.30 168 ALA A CA 1
ATOM 1446 C C . ALA A 1 173 ? 19.685 -11.961 8.809 1.00 12.78 168 ALA A C 1
ATOM 1447 O O . ALA A 1 173 ? 19.170 -12.815 8.079 1.00 14.15 168 ALA A O 1
ATOM 1449 N N . ASN A 1 174 ? 18.997 -11.335 9.771 1.00 11.81 169 ASN A N 1
ATOM 1450 C CA . ASN A 1 174 ? 17.559 -11.539 9.904 1.00 11.43 169 ASN A CA 1
ATOM 1451 C C . ASN A 1 174 ? 16.848 -11.218 8.596 1.00 11.22 169 ASN A C 1
ATOM 1452 O O . ASN A 1 174 ? 15.982 -11.969 8.136 1.00 11.70 169 ASN A O 1
ATOM 1457 N N . TYR A 1 175 ? 17.182 -10.069 7.993 1.00 11.13 170 TYR A N 1
ATOM 1458 C CA . TYR A 1 175 ? 16.453 -9.604 6.818 1.00 11.24 170 TYR A CA 1
ATOM 1459 C C . TYR A 1 175 ? 16.590 -10.574 5.644 1.00 11.65 170 TYR A C 1
ATOM 1460 O O . TYR A 1 175 ? 15.698 -10.667 4.798 1.00 11.98 170 TYR A O 1
ATOM 1469 N N . GLN A 1 176 ? 17.703 -11.300 5.587 1.00 12.45 171 GLN A N 1
ATOM 1470 C CA . GLN A 1 176 ? 17.932 -12.251 4.503 1.00 14.55 171 GLN A CA 1
ATOM 1471 C C . GLN A 1 176 ? 16.843 -13.300 4.409 1.00 15.22 171 GLN A C 1
ATOM 1472 O O . GLN A 1 176 ? 16.610 -13.845 3.327 1.00 17.54 171 GLN A O 1
ATOM 1478 N N . GLN A 1 177 ? 16.160 -13.599 5.509 1.00 13.99 172 GLN A N 1
ATOM 1479 C CA . GLN A 1 177 ? 15.079 -14.564 5.412 1.00 14.86 172 GLN A CA 1
ATOM 1480 C C . GLN A 1 177 ? 13.717 -13.949 5.118 1.00 12.89 172 GLN A C 1
ATOM 1481 O O . GLN A 1 177 ? 12.752 -14.700 4.951 1.00 13.56 172 GLN A O 1
ATOM 1487 N N . CYS A 1 178 ? 13.619 -12.623 4.999 1.00 12.09 173 CYS A N 1
ATOM 1488 C CA . CYS A 1 178 ? 12.369 -12.025 4.566 1.00 11.71 173 CYS A CA 1
ATOM 1489 C C . CYS A 1 178 ? 12.157 -12.243 3.079 1.00 11.58 173 CYS A C 1
ATOM 1490 O O . CYS A 1 178 ? 13.093 -12.222 2.275 1.00 12.03 173 CYS A O 1
ATOM 1493 N N . GLU A 1 179 ? 10.895 -12.393 2.706 1.00 11.41 174 GLU A N 1
ATOM 1494 C CA . GLU A 1 179 ? 10.593 -12.715 1.309 1.00 12.26 174 GLU A CA 1
ATOM 1495 C C . GLU A 1 179 ? 10.991 -11.587 0.367 1.00 12.31 174 GLU A C 1
ATOM 1496 O O . GLU A 1 179 ? 11.315 -11.834 -0.799 1.00 13.89 174 GLU A O 1
ATOM 1502 N N . CYS A 1 180 ? 11.001 -10.358 0.858 1.00 11.22 175 CYS A N 1
ATOM 1503 C CA . CYS A 1 180 ? 11.344 -9.217 0.014 1.00 11.44 175 CYS A CA 1
ATOM 1504 C C . CYS A 1 180 ? 12.843 -9.046 -0.200 1.00 11.98 175 CYS A C 1
ATOM 1505 O O . CYS A 1 180 ? 13.251 -8.192 -0.987 1.00 13.61 175 CYS A O 1
ATOM 1508 N N . HIS A 1 181 ? 13.674 -9.807 0.518 1.00 12.41 176 HIS A N 1
ATOM 1509 C CA . HIS A 1 181 ? 15.107 -9.738 0.284 1.00 15.42 176 HIS A CA 1
ATOM 1510 C C . HIS A 1 181 ? 15.399 -10.136 -1.157 1.00 20.73 176 HIS A C 1
ATOM 1511 O O . HIS A 1 181 ? 14.947 -11.181 -1.625 1.00 21.48 176 HIS A O 1
ATOM 1518 N N . ASN A 1 182 ? 16.075 -9.245 -1.902 1.00 25.35 177 ASN A N 1
ATOM 1519 C CA . ASN A 1 182 ? 16.371 -9.431 -3.331 1.00 30.10 177 ASN A CA 1
ATOM 1520 C C . ASN A 1 182 ? 15.118 -9.407 -4.213 1.00 32.52 177 ASN A C 1
ATOM 1521 O O . ASN A 1 182 ? 15.004 -10.175 -5.168 1.00 32.88 177 ASN A O 1
ATOM 1526 N N . SER A 1 183 ? 14.175 -8.523 -3.911 1.00 34.64 178 SER A N 1
ATOM 1527 C CA . SER A 1 183 ? 12.952 -8.460 -4.711 1.00 36.58 178 SER A CA 1
ATOM 1528 C C . SER A 1 183 ? 13.059 -7.442 -5.846 1.00 37.96 178 SER A C 1
ATOM 1529 O O . SER A 1 183 ? 12.405 -7.587 -6.876 1.00 38.78 178 SER A O 1
#

Radius of gyration: 15.11 Å; Cα contacts (8 Å, |Δi|>4): 493; chains: 1; bounding box: 31×46×35 Å

CATH classification: 2.40.40.10

Organism: Pomacea maculata (NCBI:txid1245466)

Solvent-accessible surface area: 7899 Å² total; per-residue (Å²): 195,24,22,54,0,98,61,47,106,120,29,0,40,71,65,143,55,114,33,0,0,3,1,19,75,31,94,57,38,106,15,15,12,0,0,0,3,114,162,80,38,86,68,12,34,90,21,5,30,94,60,60,1,0,2,0,2,13,43,12,0,21,66,36,28,71,72,74,112,24,5,132,8,18,13,75,1,0,95,0,47,5,12,16,0,45,10,83,81,89,23,17,70,14,91,65,89,92,76,15,32,0,0,0,1,19,11,6,38,48,134,78,54,123,61,39,1,15,3,81,10,76,24,66,60,62,75,48,5,81,30,12,0,9,0,1,0,18,1,6,17,76,87,25,18,0,89,73,39,108,3,74,34,1,2,0,10,25,83,76,21,127,24,54,57,78,10,92,59,25,21,99,98,5,68,4,65,138,111

B-factor: mean 16.0, std 8.55, range [7.81, 67.95]

InterPro domains:
  IPR036908 RlpA-like domain superfamily [G3DSA:2.40.40.10] (13-195)
  IPR036908 RlpA-like domain superfamily [SSF50685] (32-193)

Secondary structure (DSSP, 8-state):
----SEE-TTS-EEETTEEEEEEEEE------TT--BSTTSS-B-HHHHHSSEEEEBHHHHTTTS---SS-TTTT-EEEEEE-S---TTS----S----EEEEE-S-B-STT-HHHH--SS-TTS----TTS-S-EEEEE-TTSTTGGGT-SS--EEEEEEPPPHHHHHHHTTSTTTT-

Foldseek 3Di:
DQAPFDQDPLLFGHDPHFGKAWEAADDDQFLAQQQQPDPPDRHHDVCCQPDWAWAKQQQQQQVFDRRFHLHPQQFWKKKWWFPQGADPPQWGGFPDGDIDIYGYRHHDYCVPPQQRRVFNHAPPPSTHHPRRHRMYIHTRCNPHPVVVRVGRRGMTGMDTDDDDPVSNVSSCPGPSVVD

Sequence (179 aa):
RRAQLCQQPDAHGVRRFNNGGRRPCASTTRRYVVDDGHKGACGCGQQKKGSSDTPFPWNLQKHVTAPSERYFDDGGSSNNLWCGKKNCGKCVRRLTPTGGFVPGKGGAPPNHNPPVVFMVTNACPPINGNEEWCGISSGKPGTNHVNSHGYEVHFDLQDQVGQVEALHWDNPEVTWEEEVPCPGDLQQANYQQCECHNS